Protein AF-A0A942MXT3-F1 (afdb_monomer_lite)

pLDDT: mean 77.0, std 22.83, range [25.7, 97.69]

Structure (mmCIF, N/CA/C/O backbone):
data_AF-A0A942MXT3-F1
#
_entry.id   AF-A0A942MXT3-F1
#
loop_
_atom_site.group_PDB
_atom_site.id
_atom_site.type_symbol
_atom_site.label_atom_id
_atom_site.label_alt_id
_atom_site.label_comp_id
_atom_site.label_asym_id
_atom_site.label_entity_id
_atom_site.label_seq_id
_atom_site.pdbx_PDB_ins_code
_atom_site.Cartn_x
_atom_site.Cartn_y
_atom_site.Cartn_z
_atom_site.occupancy
_atom_site.B_iso_or_equiv
_atom_site.auth_seq_id
_atom_site.auth_comp_id
_atom_site.auth_asym_id
_atom_site.auth_atom_id
_atom_site.pdbx_PDB_model_num
ATOM 1 N N . MET A 1 1 ? -36.354 -19.447 -2.947 1.00 64.94 1 MET A N 1
ATOM 2 C CA . MET A 1 1 ? -36.080 -19.980 -1.590 1.00 64.94 1 MET A CA 1
ATOM 3 C C . MET A 1 1 ? -35.541 -18.858 -0.716 1.00 64.94 1 MET A C 1
ATOM 5 O O . MET A 1 1 ? -34.962 -17.925 -1.261 1.00 64.94 1 MET A O 1
ATOM 9 N N . ALA A 1 2 ? -35.751 -18.910 0.602 1.00 72.00 2 ALA A N 1
ATOM 10 C CA . ALA A 1 2 ? -35.221 -17.895 1.512 1.00 72.00 2 ALA A CA 1
ATOM 11 C C . ALA A 1 2 ? -33.687 -17.980 1.580 1.00 72.00 2 ALA A C 1
ATOM 13 O O . ALA A 1 2 ? -33.123 -19.073 1.647 1.00 72.00 2 ALA A O 1
ATOM 14 N N . ARG A 1 3 ? -33.015 -16.827 1.560 1.00 77.88 3 ARG A N 1
ATOM 15 C CA . ARG A 1 3 ? -31.554 -16.725 1.670 1.00 77.88 3 ARG A CA 1
ATOM 16 C C . ARG A 1 3 ? -31.134 -17.065 3.100 1.00 77.88 3 ARG A C 1
ATOM 18 O O . ARG A 1 3 ? -31.589 -16.408 4.035 1.00 77.88 3 ARG A O 1
ATOM 25 N N . LYS A 1 4 ? -30.248 -18.047 3.280 1.00 83.56 4 LYS A N 1
ATOM 26 C CA . LYS A 1 4 ? -29.666 -18.384 4.584 1.00 83.56 4 LYS A CA 1
ATOM 27 C C . LYS A 1 4 ? -28.190 -17.988 4.615 1.00 83.56 4 LYS A C 1
ATOM 29 O O . LYS A 1 4 ? -27.419 -18.377 3.740 1.00 83.56 4 LYS A O 1
ATOM 34 N N . ARG A 1 5 ? -27.819 -17.207 5.631 1.00 86.94 5 ARG A N 1
ATOM 35 C CA . ARG A 1 5 ? -26.438 -16.830 5.954 1.00 86.94 5 ARG A CA 1
ATOM 36 C C . ARG A 1 5 ? -26.069 -17.491 7.276 1.00 86.94 5 ARG A C 1
ATOM 38 O O . ARG A 1 5 ? -26.844 -17.409 8.227 1.00 86.94 5 ARG A O 1
ATOM 45 N N . MET A 1 6 ? -24.927 -18.166 7.323 1.00 88.25 6 MET A N 1
ATOM 46 C CA . MET A 1 6 ? -24.398 -18.768 8.547 1.00 88.25 6 MET A CA 1
ATOM 47 C C . MET A 1 6 ? -22.964 -18.302 8.751 1.00 88.25 6 MET A C 1
ATOM 49 O O . MET A 1 6 ? -22.140 -18.476 7.856 1.00 88.25 6 MET A O 1
ATOM 53 N N . ILE A 1 7 ? -22.695 -17.706 9.911 1.00 89.31 7 ILE A N 1
ATOM 54 C CA . ILE A 1 7 ? -21.335 -17.381 10.348 1.00 89.31 7 ILE A CA 1
ATOM 55 C C . ILE A 1 7 ? -20.647 -18.688 10.744 1.00 89.31 7 ILE A C 1
ATOM 57 O O . ILE A 1 7 ? -21.302 -19.578 11.297 1.00 89.31 7 ILE A O 1
ATOM 61 N N . ASP A 1 8 ? -19.360 -18.815 10.432 1.00 85.88 8 ASP A N 1
ATOM 62 C CA . ASP A 1 8 ? -18.581 -19.982 10.838 1.00 85.88 8 ASP A CA 1
ATOM 63 C C . ASP A 1 8 ? -18.564 -20.113 12.380 1.00 85.88 8 ASP A C 1
ATOM 65 O O . ASP A 1 8 ? -18.189 -19.155 13.064 1.00 85.88 8 ASP A O 1
ATOM 69 N N . PRO A 1 9 ? -18.963 -21.267 12.955 1.00 84.94 9 PRO A N 1
ATOM 70 C CA . PRO A 1 9 ? -18.904 -21.497 14.399 1.00 84.94 9 PRO A CA 1
ATOM 71 C C . PRO A 1 9 ? -17.506 -21.297 15.002 1.00 84.94 9 PRO A C 1
ATOM 73 O O . PRO A 1 9 ? -17.396 -20.856 16.145 1.00 84.94 9 PRO A O 1
ATOM 76 N N . HIS A 1 10 ? -16.449 -21.565 14.232 1.00 86.25 10 HIS A N 1
ATOM 77 C CA . HIS A 1 10 ? -15.052 -21.448 14.659 1.00 86.25 10 HIS A CA 1
ATOM 78 C C . HIS A 1 10 ? -14.484 -20.036 14.489 1.00 86.25 10 HIS A C 1
ATOM 80 O O . HIS A 1 10 ? -13.310 -19.793 14.773 1.00 86.25 10 HIS A O 1
ATOM 86 N N . PHE A 1 11 ? -15.298 -19.070 14.050 1.00 85.69 11 PHE A N 1
ATOM 87 C CA . PHE A 1 11 ? -14.858 -17.690 13.868 1.00 85.69 11 PHE A CA 1
ATOM 88 C C . PHE A 1 11 ? -14.202 -17.124 15.138 1.00 85.69 11 PHE A C 1
ATOM 90 O O . PHE A 1 11 ? -13.118 -16.543 15.056 1.00 85.69 11 PHE A O 1
ATOM 97 N N . PHE A 1 12 ? -14.816 -17.344 16.306 1.00 81.62 12 PHE A N 1
ATOM 98 C CA . PHE A 1 12 ? -14.326 -16.827 17.589 1.00 81.62 12 PHE A CA 1
ATOM 99 C C . PHE A 1 12 ? -13.053 -17.524 18.081 1.00 81.62 12 PHE A C 1
ATOM 101 O O . PHE A 1 12 ? -12.174 -16.853 18.616 1.00 81.62 12 PHE A O 1
ATOM 108 N N . GLU A 1 13 ? -12.915 -18.829 17.844 1.00 84.44 13 GLU A N 1
ATOM 109 C CA . GLU A 1 13 ? -11.674 -19.566 18.124 1.00 84.44 13 GLU A CA 1
ATOM 110 C C . GLU A 1 13 ? -10.536 -18.999 17.265 1.00 84.44 13 GLU A C 1
ATOM 112 O O . GLU A 1 13 ? -9.491 -18.600 17.777 1.00 84.44 13 GLU A O 1
ATOM 117 N N . SER A 1 14 ? -10.802 -18.794 15.968 1.00 82.50 14 SER A N 1
ATOM 118 C CA . SER A 1 14 ? -9.833 -18.184 15.054 1.00 82.50 14 SER A CA 1
ATOM 119 C C . SER A 1 14 ? -9.469 -16.746 15.441 1.00 82.50 14 SER A C 1
ATOM 121 O O . SER A 1 14 ? -8.361 -16.291 15.161 1.00 82.50 14 SER A O 1
ATOM 123 N N . ALA A 1 15 ? -10.398 -16.002 16.048 1.00 84.38 15 ALA A N 1
ATOM 124 C CA . ALA A 1 15 ? -10.155 -14.642 16.514 1.00 84.38 15 ALA A CA 1
ATOM 125 C C . ALA A 1 15 ? -9.198 -14.640 17.713 1.00 84.38 15 ALA A C 1
ATOM 127 O O . ALA A 1 15 ? -8.277 -13.823 17.763 1.00 84.38 15 ALA A O 1
ATOM 128 N N . GLN A 1 16 ? -9.371 -15.589 18.637 1.00 82.94 16 GLN A N 1
ATOM 129 C CA . GLN A 1 16 ? -8.484 -15.764 19.782 1.00 82.94 16 GLN A CA 1
ATOM 130 C C . GLN A 1 16 ? -7.065 -16.141 19.339 1.00 82.94 16 GLN A C 1
ATOM 132 O O . GLN A 1 16 ? -6.107 -15.506 19.782 1.00 82.94 16 GLN A O 1
ATOM 137 N N . ASP A 1 17 ? -6.930 -17.079 18.399 1.00 86.44 17 ASP A N 1
ATOM 138 C CA . ASP A 1 17 ? -5.631 -17.489 17.842 1.00 86.44 17 ASP A CA 1
ATOM 139 C C . ASP A 1 17 ? -4.899 -16.336 17.139 1.00 86.44 17 ASP A C 1
ATOM 141 O O . ASP A 1 17 ? -3.672 -16.240 17.169 1.00 86.44 17 ASP A O 1
ATOM 145 N N . LYS A 1 18 ? -5.654 -15.418 16.524 1.00 84.25 18 LYS A N 1
ATOM 146 C CA . LYS A 1 18 ? -5.120 -14.210 15.875 1.00 84.25 18 LYS A CA 1
ATOM 147 C C . LYS A 1 18 ? -4.818 -13.074 16.861 1.00 84.25 18 LYS A C 1
ATOM 149 O O . LYS A 1 18 ? -4.367 -12.012 16.429 1.00 84.25 18 LYS A O 1
ATOM 154 N N . GLY A 1 19 ? -5.078 -13.259 18.157 1.00 87.00 19 GLY A N 1
ATOM 155 C CA . GLY A 1 19 ? -4.884 -12.233 19.182 1.00 87.00 19 GLY A CA 1
ATOM 156 C C . GLY A 1 19 ? -5.835 -11.041 19.040 1.00 87.00 19 GLY A C 1
ATOM 157 O O . GLY A 1 19 ? -5.469 -9.911 19.376 1.00 87.00 19 GLY A O 1
ATOM 158 N N . TRP A 1 20 ? -7.036 -11.260 18.496 1.00 92.19 20 TRP A N 1
ATOM 159 C CA . TRP A 1 20 ? -8.043 -10.211 18.347 1.00 92.19 20 TRP A CA 1
ATOM 160 C C . TRP A 1 20 ? -8.650 -9.838 19.697 1.00 92.19 20 TRP A C 1
ATOM 162 O O . TRP A 1 20 ? -9.001 -10.681 20.519 1.00 92.19 20 TRP A O 1
ATOM 172 N N . THR A 1 21 ? -8.791 -8.537 19.919 1.00 93.62 21 THR A N 1
ATOM 173 C CA . THR A 1 21 ? -9.488 -7.985 21.085 1.00 93.62 21 THR A CA 1
ATOM 174 C C . THR A 1 21 ? -10.998 -7.958 20.869 1.00 93.62 21 THR A C 1
ATOM 176 O O . THR A 1 21 ? -11.476 -8.064 19.742 1.00 93.62 21 THR A O 1
ATOM 179 N N . SER A 1 22 ? -11.762 -7.737 21.943 1.00 93.12 22 SER A N 1
ATOM 180 C CA . SER A 1 22 ? -13.224 -7.583 21.862 1.00 93.12 22 SER A CA 1
ATOM 181 C C . SER A 1 22 ? -13.654 -6.490 20.867 1.00 93.12 22 SER A C 1
ATOM 183 O O . SER A 1 22 ? -14.587 -6.687 20.085 1.00 93.12 22 SER A O 1
ATOM 185 N N . ASP A 1 23 ? -12.918 -5.372 20.822 1.00 94.75 23 ASP A N 1
ATOM 186 C CA . ASP A 1 23 ? -13.171 -4.291 19.863 1.00 94.75 23 ASP A CA 1
ATOM 187 C C . ASP A 1 23 ? -12.928 -4.763 18.409 1.00 94.75 23 ASP A C 1
ATOM 189 O O . ASP A 1 23 ? -13.727 -4.454 17.526 1.00 94.75 23 ASP A O 1
ATOM 193 N N . ASP A 1 24 ? -11.892 -5.577 18.150 1.00 94.62 24 ASP A N 1
ATOM 194 C CA . ASP A 1 24 ? -11.627 -6.132 16.809 1.00 94.62 24 ASP A CA 1
ATOM 195 C C . ASP A 1 24 ? -12.739 -7.091 16.377 1.00 94.62 24 ASP A C 1
ATOM 197 O O . ASP A 1 24 ? -13.240 -7.000 15.257 1.00 94.62 24 ASP A O 1
ATOM 201 N N . CYS A 1 25 ? -13.163 -7.979 17.280 1.00 94.06 25 CYS A N 1
ATOM 202 C CA . CYS A 1 25 ? -14.275 -8.893 17.041 1.00 94.06 25 CYS A CA 1
ATOM 203 C C . CYS A 1 25 ? -15.563 -8.121 16.737 1.00 94.06 25 CYS A C 1
ATOM 205 O O . CYS A 1 25 ? -16.289 -8.477 15.811 1.00 94.06 25 CYS A O 1
ATOM 207 N N . THR A 1 26 ? -15.819 -7.031 17.462 1.00 94.94 26 THR A N 1
ATOM 208 C CA . THR A 1 26 ? -16.977 -6.156 17.234 1.00 94.94 26 THR A CA 1
ATOM 209 C C . THR A 1 26 ? -16.934 -5.527 15.842 1.00 94.94 26 THR A C 1
ATOM 211 O O . THR A 1 26 ? -17.915 -5.605 15.100 1.00 94.94 26 THR A O 1
ATOM 214 N N . VAL A 1 27 ? -15.791 -4.954 15.450 1.00 95.38 27 VAL A N 1
ATOM 215 C CA . VAL A 1 27 ? -15.603 -4.357 14.117 1.00 95.38 27 VAL A CA 1
ATOM 216 C C . VAL A 1 27 ? -15.756 -5.407 13.017 1.00 95.38 27 VAL A C 1
ATOM 218 O O . VAL A 1 27 ? -16.454 -5.167 12.031 1.00 95.38 27 VAL A O 1
ATOM 221 N N . MET A 1 28 ? -15.165 -6.588 13.191 1.00 95.38 28 MET A N 1
ATOM 222 C CA . MET A 1 28 ? -15.243 -7.669 12.212 1.00 95.38 28 MET A CA 1
ATOM 223 C C . MET A 1 28 ? -16.670 -8.208 12.056 1.00 95.38 28 MET A C 1
ATOM 225 O O . MET A 1 28 ? -17.145 -8.384 10.936 1.00 95.38 28 MET A O 1
ATOM 229 N N . MET A 1 29 ? -17.397 -8.404 13.157 1.00 94.50 29 MET A N 1
ATOM 230 C CA . MET A 1 29 ? -18.798 -8.839 13.125 1.00 94.50 29 MET A CA 1
ATOM 231 C C . MET A 1 29 ? -19.706 -7.794 12.479 1.00 94.50 29 MET A C 1
ATOM 233 O O . MET A 1 29 ? -20.597 -8.138 11.698 1.00 94.50 29 MET A O 1
ATOM 237 N N . ALA A 1 30 ? -19.467 -6.511 12.751 1.00 95.44 30 ALA A N 1
ATOM 238 C CA . ALA A 1 30 ? -20.183 -5.435 12.084 1.00 95.44 30 ALA A CA 1
ATOM 239 C C . ALA A 1 30 ? -19.901 -5.414 10.573 1.00 95.44 30 ALA A C 1
ATOM 241 O O . ALA A 1 30 ? -20.832 -5.204 9.792 1.00 95.44 30 ALA A O 1
ATOM 242 N N . ALA A 1 31 ? -18.661 -5.699 10.157 1.00 95.31 31 ALA A N 1
ATOM 243 C CA . ALA A 1 31 ? -18.284 -5.796 8.748 1.00 95.31 31 ALA A CA 1
ATOM 244 C C . ALA A 1 31 ? -18.951 -7.000 8.070 1.00 95.31 31 ALA A C 1
ATOM 246 O O . ALA A 1 31 ? -19.605 -6.844 7.046 1.00 95.31 31 ALA A O 1
ATOM 247 N N . ILE A 1 32 ? -18.906 -8.187 8.679 1.00 94.88 32 ILE A N 1
ATOM 248 C CA . ILE A 1 32 ? -19.603 -9.374 8.156 1.00 94.88 32 ILE A CA 1
ATOM 249 C C . ILE A 1 32 ? -21.112 -9.108 8.033 1.00 94.88 32 ILE A C 1
ATOM 251 O O . ILE A 1 32 ? -21.730 -9.403 7.012 1.00 94.88 32 ILE A O 1
ATOM 255 N N . SER A 1 33 ? -21.706 -8.474 9.047 1.00 93.56 33 SER A N 1
ATOM 256 C CA . SER A 1 33 ? -23.133 -8.140 9.069 1.00 93.56 33 SER A CA 1
ATOM 257 C C . SER A 1 33 ? -23.539 -7.113 8.005 1.00 93.56 33 SER A C 1
ATOM 259 O O . SER A 1 33 ? -24.665 -7.164 7.506 1.00 93.56 33 SER A O 1
ATOM 261 N N . ALA A 1 34 ? -22.667 -6.155 7.678 1.00 94.19 34 ALA A N 1
ATOM 262 C CA . ALA A 1 34 ? -22.928 -5.124 6.670 1.00 94.19 34 ALA A CA 1
ATOM 263 C C . ALA A 1 34 ? -22.545 -5.543 5.240 1.00 94.19 34 ALA A C 1
ATOM 265 O O . ALA A 1 34 ? -22.896 -4.826 4.299 1.00 94.19 34 ALA A O 1
ATOM 266 N N . ALA A 1 35 ? -21.848 -6.666 5.067 1.00 94.62 35 ALA A N 1
ATOM 267 C CA . ALA A 1 35 ? -21.430 -7.150 3.764 1.00 94.62 35 ALA A CA 1
ATOM 268 C C . ALA A 1 35 ? -22.582 -7.796 2.963 1.00 94.62 35 ALA A C 1
ATOM 270 O O . ALA A 1 35 ? -23.563 -8.343 3.494 1.00 94.62 35 ALA A O 1
ATOM 271 N N . ASP A 1 36 ? -22.459 -7.737 1.640 1.00 94.06 36 ASP A N 1
ATOM 272 C CA . ASP A 1 36 ? -23.258 -8.511 0.698 1.00 94.06 36 ASP A CA 1
ATOM 273 C C . ASP A 1 36 ? -22.837 -9.994 0.686 1.00 94.06 36 ASP A C 1
ATOM 275 O O . ASP A 1 36 ? -22.266 -10.488 1.654 1.00 94.06 36 ASP A O 1
ATOM 279 N N . ASP A 1 37 ? -23.235 -10.760 -0.330 1.00 93.25 37 ASP A N 1
ATOM 280 C CA . ASP A 1 37 ? -22.931 -12.198 -0.377 1.00 93.25 37 ASP A CA 1
ATOM 281 C C . ASP A 1 37 ? -21.529 -12.531 -0.867 1.00 93.25 37 ASP A C 1
ATOM 283 O O . ASP A 1 37 ? -21.147 -13.697 -0.807 1.00 93.25 37 ASP A O 1
ATOM 287 N N . GLU A 1 38 ? -20.766 -11.534 -1.302 1.00 92.81 38 GLU A N 1
ATOM 288 C CA . GLU A 1 38 ? -19.393 -11.685 -1.782 1.00 92.81 38 GLU A CA 1
ATOM 289 C C . GLU A 1 38 ? -18.398 -10.979 -0.850 1.00 92.81 38 GLU A C 1
ATOM 291 O O . GLU A 1 38 ? -17.261 -10.697 -1.227 1.00 92.81 38 GLU A O 1
ATOM 296 N N . GLY A 1 39 ? -18.827 -10.660 0.375 1.00 93.06 39 GLY A N 1
ATOM 297 C CA . GLY A 1 39 ? -17.973 -10.056 1.388 1.00 93.06 39 GLY A CA 1
ATOM 298 C C . GLY A 1 39 ? -17.658 -8.585 1.133 1.00 93.06 39 GLY A C 1
ATOM 299 O O . GLY A 1 39 ? -16.636 -8.101 1.617 1.00 93.06 39 GLY A O 1
ATOM 300 N N . ARG A 1 40 ? -18.500 -7.863 0.380 1.00 93.62 40 ARG A N 1
ATOM 301 C CA . ARG A 1 40 ? -18.312 -6.434 0.085 1.00 93.62 40 ARG A CA 1
ATOM 302 C C . ARG A 1 40 ? -19.377 -5.588 0.763 1.00 93.62 40 ARG A C 1
ATOM 304 O O . ARG A 1 40 ? -20.556 -5.928 0.756 1.00 93.62 40 ARG A O 1
ATOM 311 N N . GLY A 1 41 ? -18.990 -4.459 1.343 1.00 93.00 41 GLY A N 1
ATOM 312 C CA . GLY A 1 41 ? -19.931 -3.594 2.054 1.00 93.00 41 GLY A CA 1
ATOM 313 C C . GLY A 1 41 ? -19.534 -2.129 2.032 1.00 93.00 41 GLY A C 1
ATOM 314 O O . GLY A 1 41 ? -18.388 -1.781 1.779 1.00 93.00 41 GLY A O 1
ATOM 315 N N . ARG A 1 42 ? -20.486 -1.234 2.303 1.00 92.75 42 ARG A N 1
ATOM 316 C CA . ARG A 1 42 ? -20.217 0.209 2.365 1.00 92.75 42 ARG A CA 1
ATOM 317 C C . ARG A 1 42 ? -19.553 0.565 3.693 1.00 92.75 42 ARG A C 1
ATOM 319 O O . ARG A 1 42 ? -20.057 0.167 4.742 1.00 92.75 42 ARG A O 1
ATOM 326 N N . ILE A 1 43 ? -18.496 1.381 3.668 1.00 89.62 43 ILE A N 1
ATOM 327 C CA . ILE A 1 43 ? -17.787 1.811 4.892 1.00 89.62 43 ILE A CA 1
ATOM 328 C C . ILE A 1 43 ? -18.752 2.496 5.856 1.00 89.62 43 ILE A C 1
ATOM 330 O O . ILE A 1 43 ? -18.777 2.157 7.032 1.00 89.62 43 ILE A O 1
ATOM 334 N N . LYS A 1 44 ? -19.617 3.373 5.335 1.00 89.38 44 LYS A N 1
ATOM 335 C CA . LYS A 1 44 ? -20.646 4.046 6.135 1.00 89.38 44 LYS A CA 1
ATOM 336 C C . LYS A 1 44 ? -21.534 3.056 6.905 1.00 89.38 44 LYS A C 1
ATOM 338 O O . LYS A 1 44 ? -21.797 3.242 8.080 1.00 89.38 44 LYS A O 1
ATOM 343 N N . SER A 1 45 ? -21.947 1.958 6.273 1.00 91.81 45 SER A N 1
ATOM 344 C CA . SER A 1 45 ? -22.787 0.948 6.930 1.00 91.81 45 SER A CA 1
ATOM 345 C C . SER A 1 45 ? -22.051 0.189 8.036 1.00 91.81 45 SER A C 1
ATOM 347 O O . SER A 1 45 ? -22.679 -0.220 9.009 1.00 91.81 45 SER A O 1
ATOM 349 N N . LEU A 1 46 ? -20.736 0.001 7.897 1.00 92.81 46 LEU A N 1
ATOM 350 C CA . LEU A 1 46 ? -19.894 -0.534 8.964 1.00 92.81 46 LEU A CA 1
ATOM 351 C C . LEU A 1 46 ? -19.793 0.467 10.120 1.00 92.81 46 LEU A C 1
ATOM 353 O O . LEU A 1 46 ? -20.066 0.096 11.257 1.00 92.81 46 LEU A O 1
ATOM 357 N N . THR A 1 47 ? -19.440 1.723 9.831 1.00 89.69 47 THR A N 1
ATOM 358 C CA . THR A 1 47 ? -19.255 2.763 10.854 1.00 89.69 47 THR A CA 1
ATOM 359 C C . THR A 1 47 ? -20.542 3.040 11.618 1.00 89.69 47 THR A C 1
ATOM 361 O O . THR A 1 47 ? -20.507 3.136 12.838 1.00 89.69 47 THR A O 1
ATOM 364 N N . ASP A 1 48 ? -21.687 3.072 10.933 1.00 90.69 48 ASP A N 1
ATOM 365 C CA . ASP A 1 48 ? -22.993 3.283 11.559 1.00 90.69 48 ASP A CA 1
ATOM 366 C C . ASP A 1 48 ? -23.315 2.152 12.558 1.00 90.69 48 ASP A C 1
ATOM 368 O O . ASP A 1 48 ? -23.793 2.419 13.658 1.00 90.69 48 ASP A O 1
ATOM 372 N N . LYS A 1 49 ? -22.988 0.890 12.230 1.00 92.62 49 LYS A N 1
ATOM 373 C CA . LYS A 1 49 ? -23.234 -0.274 13.108 1.00 92.62 49 LYS A CA 1
ATOM 374 C C . LYS A 1 49 ? -22.385 -0.295 14.376 1.00 92.62 49 LYS A C 1
ATOM 376 O O . LYS A 1 49 ? -22.811 -0.875 15.368 1.00 92.62 49 LYS A O 1
ATOM 381 N N . ILE A 1 50 ? -21.180 0.264 14.324 1.00 93.31 50 ILE A N 1
ATOM 382 C CA . ILE A 1 50 ? -20.261 0.302 15.473 1.00 93.31 50 ILE A CA 1
ATOM 383 C C . ILE A 1 50 ? -20.284 1.645 16.198 1.00 93.31 50 ILE A C 1
ATOM 385 O O . ILE A 1 50 ? -19.659 1.772 17.253 1.00 93.31 50 ILE A O 1
ATOM 389 N N . SER A 1 51 ? -20.992 2.634 15.645 1.00 89.81 51 SER A N 1
ATOM 390 C CA . SER A 1 51 ? -21.156 3.940 16.267 1.00 89.81 51 SER A CA 1
ATOM 391 C C . SER A 1 51 ? -21.779 3.772 17.656 1.00 89.81 51 SER A C 1
ATOM 393 O O . SER A 1 51 ? -22.758 3.053 17.842 1.00 89.81 51 SER A O 1
ATOM 395 N N . GLY A 1 52 ? -21.138 4.359 18.667 1.00 88.12 52 GLY A N 1
ATOM 396 C CA . GLY A 1 52 ? -21.529 4.213 20.073 1.00 88.12 52 GLY A CA 1
ATOM 397 C C . GLY A 1 52 ? -20.986 2.970 20.791 1.00 88.12 52 GLY A C 1
ATOM 398 O O . GLY A 1 52 ? -20.993 2.953 22.017 1.00 88.12 52 GLY A O 1
ATOM 399 N N . ILE A 1 53 ? -20.460 1.969 20.074 1.00 93.25 53 ILE A N 1
ATOM 400 C CA . ILE A 1 53 ? -19.812 0.790 20.682 1.00 93.25 53 ILE A CA 1
ATOM 401 C C . ILE A 1 53 ? -18.292 0.962 20.681 1.00 93.25 53 ILE A C 1
ATOM 403 O O . ILE A 1 53 ? -17.622 0.768 21.695 1.00 93.25 53 ILE A O 1
ATOM 407 N N . VAL A 1 54 ? -17.739 1.354 19.532 1.00 91.56 54 VAL A N 1
ATOM 408 C CA . VAL A 1 54 ? -16.299 1.513 19.328 1.00 91.56 54 VAL A CA 1
ATOM 409 C C . VAL A 1 54 ? -16.013 2.975 19.010 1.00 91.56 54 VAL A C 1
ATOM 411 O O . VAL A 1 54 ? -16.563 3.531 18.065 1.00 91.56 54 VAL A O 1
ATOM 414 N N . THR A 1 55 ? -15.139 3.607 19.796 1.00 90.56 55 THR A N 1
ATOM 415 C CA . THR A 1 55 ? -14.710 4.988 19.532 1.00 90.56 55 THR A CA 1
ATOM 416 C C . THR A 1 55 ? -13.819 5.059 18.295 1.00 90.56 55 THR A C 1
ATOM 418 O O . THR A 1 55 ? -13.088 4.115 17.997 1.00 90.56 55 THR A O 1
ATOM 421 N N . ASP A 1 56 ? -13.781 6.204 17.619 1.00 82.31 56 ASP A N 1
ATOM 422 C CA . ASP A 1 56 ? -12.992 6.389 16.389 1.00 82.31 56 ASP A CA 1
ATOM 423 C C . ASP A 1 56 ? -11.506 6.047 16.573 1.00 82.31 56 ASP A C 1
ATOM 425 O O . ASP A 1 56 ? -10.877 5.394 15.735 1.00 82.31 56 ASP A O 1
ATOM 429 N N . ARG A 1 57 ? -10.940 6.418 17.729 1.00 82.88 57 ARG A N 1
ATOM 430 C CA . ARG A 1 57 ? -9.553 6.091 18.088 1.00 82.88 57 ARG A CA 1
ATOM 431 C C . ARG A 1 57 ? -9.330 4.581 18.184 1.00 82.88 57 ARG A C 1
ATOM 433 O O . ARG A 1 57 ? -8.276 4.092 17.774 1.00 82.88 57 ARG A O 1
ATOM 440 N N . LYS A 1 58 ? -10.292 3.844 18.746 1.00 90.00 58 LYS A N 1
ATOM 441 C CA . LYS A 1 58 ? -10.244 2.380 18.832 1.00 90.00 58 LYS A CA 1
ATOM 442 C C . LYS A 1 58 ? -10.456 1.751 17.463 1.00 90.00 58 LYS A C 1
ATOM 444 O O . LYS A 1 58 ? -9.699 0.854 17.107 1.00 90.00 58 LYS A O 1
ATOM 449 N N . LEU A 1 59 ? -11.393 2.266 16.669 1.00 88.06 59 LEU A N 1
ATOM 450 C CA . LEU A 1 59 ? -11.649 1.803 15.309 1.00 88.06 59 LEU A CA 1
ATOM 451 C C . LEU A 1 59 ? -10.387 1.879 14.445 1.00 88.06 59 LEU A C 1
ATOM 453 O O . LEU A 1 59 ? -10.037 0.895 13.800 1.00 88.06 59 LEU A O 1
ATOM 457 N N . LYS A 1 60 ? -9.648 2.996 14.495 1.00 85.50 60 LYS A N 1
ATOM 458 C CA . LYS A 1 60 ? -8.380 3.144 13.760 1.00 85.50 60 LYS A CA 1
ATOM 459 C C . LYS A 1 60 ? -7.370 2.049 14.130 1.00 85.50 60 LYS A C 1
ATOM 461 O O . LYS A 1 60 ? -6.773 1.444 13.243 1.00 85.50 60 LYS A O 1
ATOM 466 N N . LYS A 1 61 ? -7.226 1.738 15.424 1.00 87.50 61 LYS A N 1
ATOM 467 C CA . LYS A 1 61 ? -6.367 0.635 15.898 1.00 87.50 61 LYS A CA 1
ATOM 468 C C . LYS A 1 61 ? -6.881 -0.739 15.463 1.00 87.50 61 LYS A C 1
ATOM 470 O O . LYS A 1 61 ? -6.083 -1.604 15.110 1.00 87.50 61 LYS A O 1
ATOM 475 N N . CYS A 1 62 ? -8.198 -0.942 15.483 1.00 91.12 62 CYS A N 1
ATOM 476 C CA . CYS A 1 62 ? -8.807 -2.199 15.059 1.00 91.12 62 CYS A CA 1
ATOM 477 C C . CYS A 1 62 ? -8.565 -2.446 13.575 1.00 91.12 62 CYS A C 1
ATOM 479 O O . CYS A 1 62 ? -8.088 -3.510 13.205 1.00 91.12 62 CYS A O 1
ATOM 481 N N . VAL A 1 63 ? -8.787 -1.440 12.727 1.00 87.25 63 VAL A N 1
ATOM 482 C CA . VAL A 1 63 ? -8.535 -1.566 11.288 1.00 87.25 63 VAL A CA 1
ATOM 483 C C . VAL A 1 63 ? -7.069 -1.876 10.995 1.00 87.25 63 VAL A C 1
ATOM 485 O O . VAL A 1 63 ? -6.797 -2.745 10.174 1.00 87.25 63 VAL A O 1
ATOM 488 N N . GLN A 1 64 ? -6.124 -1.238 11.690 1.00 82.31 64 GLN A N 1
ATOM 489 C CA . GLN A 1 64 ? -4.699 -1.547 11.521 1.00 82.31 64 GLN A CA 1
ATOM 490 C C . GLN A 1 64 ? -4.381 -3.020 11.824 1.00 82.31 64 GLN A C 1
ATOM 492 O O . GLN A 1 64 ? -3.614 -3.649 11.099 1.00 82.31 64 GLN A O 1
ATOM 497 N N . ARG A 1 65 ? -4.994 -3.603 12.862 1.00 84.94 65 ARG A N 1
ATOM 498 C CA . ARG A 1 65 ? -4.825 -5.032 13.186 1.00 84.94 65 ARG A CA 1
ATOM 499 C C . ARG A 1 65 ? -5.569 -5.949 12.216 1.00 84.94 65 ARG A C 1
ATOM 501 O O . ARG A 1 65 ? -5.071 -7.018 11.874 1.00 84.94 65 ARG A O 1
ATOM 508 N N . LEU A 1 66 ? -6.736 -5.517 11.748 1.00 89.38 66 LEU A N 1
ATOM 509 C CA . LEU A 1 66 ? -7.616 -6.259 10.846 1.00 89.38 66 LEU A CA 1
ATOM 510 C C . LEU A 1 66 ? -7.292 -6.055 9.360 1.00 89.38 66 LEU A C 1
ATOM 512 O O . LEU A 1 66 ? -8.047 -6.540 8.525 1.00 89.38 66 LEU A O 1
ATOM 516 N N . GLN A 1 67 ? -6.182 -5.406 9.002 1.00 82.88 67 GLN A N 1
ATOM 517 C CA . GLN A 1 67 ? -5.846 -5.041 7.615 1.00 82.88 67 GLN A CA 1
ATOM 518 C C . GLN A 1 67 ? -5.829 -6.218 6.615 1.00 82.88 67 GLN A C 1
ATOM 520 O O . GLN A 1 67 ? -6.010 -6.021 5.419 1.00 82.88 67 GLN A O 1
ATOM 525 N N . TYR A 1 68 ? -5.632 -7.455 7.090 1.00 82.25 68 TYR A N 1
ATOM 526 C CA . TYR A 1 68 ? -5.676 -8.673 6.263 1.00 82.25 68 TYR A CA 1
ATOM 527 C C . TYR A 1 68 ? -7.054 -9.352 6.225 1.00 82.25 68 TYR A C 1
ATOM 529 O O . TYR A 1 68 ? -7.265 -10.292 5.463 1.00 82.25 68 TYR A O 1
ATOM 537 N N . SER A 1 69 ? -7.974 -8.922 7.088 1.00 88.94 69 SER A N 1
ATOM 538 C CA . SER A 1 69 ? -9.342 -9.447 7.201 1.00 88.94 69 SER A CA 1
ATOM 539 C C . SER A 1 69 ? -10.376 -8.487 6.621 1.00 88.94 69 SER A C 1
ATOM 541 O O . SER A 1 69 ? -11.386 -8.942 6.094 1.00 88.94 69 SER A O 1
ATOM 543 N N . ILE A 1 70 ? -10.105 -7.179 6.669 1.00 91.12 70 ILE A N 1
ATOM 544 C CA . ILE A 1 70 ? -10.932 -6.120 6.094 1.00 91.12 70 ILE A CA 1
ATOM 545 C C . ILE A 1 70 ? -10.034 -5.191 5.284 1.00 91.12 70 ILE A C 1
ATOM 547 O O . ILE A 1 70 ? -9.097 -4.596 5.815 1.00 91.12 70 ILE A O 1
ATOM 551 N N . VAL A 1 71 ? -10.353 -5.041 4.004 1.00 86.94 71 VAL A N 1
ATOM 552 C CA . VAL A 1 71 ? -9.624 -4.187 3.069 1.00 86.94 71 VAL A CA 1
ATOM 553 C C . VAL A 1 71 ? -10.533 -3.049 2.632 1.00 86.94 71 VAL A C 1
ATOM 555 O O . VAL A 1 71 ? -11.619 -3.289 2.114 1.00 86.94 71 VAL A O 1
ATOM 558 N N . PHE A 1 72 ? -10.101 -1.807 2.832 1.00 85.81 72 PHE A N 1
ATOM 559 C CA . PHE A 1 72 ? -10.889 -0.614 2.527 1.00 85.81 72 PHE A CA 1
ATOM 560 C C . PHE A 1 72 ? -10.516 -0.031 1.153 1.00 85.81 72 PHE A C 1
ATOM 562 O O . PHE A 1 72 ? -9.340 0.205 0.874 1.00 85.81 72 PHE A O 1
ATOM 569 N N . TYR A 1 73 ? -11.523 0.240 0.316 1.00 78.69 73 TYR A N 1
ATOM 570 C CA . TYR A 1 73 ? -11.387 0.760 -1.048 1.00 78.69 73 TYR A CA 1
ATOM 571 C C . TYR A 1 73 ? -12.071 2.124 -1.217 1.00 78.69 73 TYR A C 1
ATOM 573 O O . TYR A 1 73 ? -13.235 2.325 -0.847 1.00 78.69 73 TYR A O 1
ATOM 581 N N . SER A 1 74 ? -11.339 3.062 -1.828 1.00 63.97 74 SER A N 1
ATOM 582 C CA . SER A 1 74 ? -11.827 4.357 -2.338 1.00 63.97 74 SER A CA 1
ATOM 583 C C . SER A 1 74 ? -12.694 5.178 -1.365 1.00 63.97 74 SER A C 1
ATOM 585 O O . SER A 1 74 ? -13.566 5.916 -1.807 1.00 63.97 74 SER A O 1
ATOM 587 N N . LYS A 1 75 ? -12.508 5.035 -0.041 1.00 69.31 75 LYS A N 1
ATOM 588 C CA . LYS A 1 75 ? -13.313 5.669 1.030 1.00 69.31 75 LYS A CA 1
ATOM 589 C C . LYS A 1 75 ? -14.819 5.342 0.963 1.00 69.31 75 LYS A C 1
ATOM 591 O O . LYS A 1 75 ? -15.605 5.922 1.708 1.00 69.31 75 LYS A O 1
ATOM 596 N N . ILE A 1 76 ? -15.243 4.402 0.113 1.00 79.31 76 ILE A N 1
ATOM 597 C CA . ILE A 1 76 ? -16.663 4.134 -0.162 1.00 79.31 76 ILE A CA 1
ATOM 598 C C . ILE A 1 76 ? -17.063 2.737 0.306 1.00 79.31 76 ILE A C 1
ATOM 600 O O . ILE A 1 76 ? -18.105 2.587 0.952 1.00 79.31 76 ILE A O 1
ATOM 604 N N . TYR A 1 77 ? -16.250 1.719 0.025 1.00 89.44 77 TYR A N 1
ATOM 605 C CA . TYR A 1 77 ? -16.578 0.329 0.340 1.00 89.44 77 TYR A CA 1
ATOM 606 C C . TYR A 1 77 ? -15.382 -0.423 0.930 1.00 89.44 77 TYR A C 1
ATOM 608 O O . TYR A 1 77 ? -14.250 0.051 0.907 1.00 89.44 77 TYR A O 1
ATOM 616 N N . TYR A 1 78 ? -15.644 -1.580 1.518 1.00 92.12 78 TYR A N 1
ATOM 617 C CA . TYR A 1 78 ? -14.644 -2.516 2.002 1.00 92.12 78 TYR A CA 1
ATOM 618 C C . TYR A 1 78 ? -14.921 -3.907 1.438 1.00 92.12 78 TYR A C 1
ATOM 620 O O . TYR A 1 78 ? -16.020 -4.194 0.958 1.00 92.12 78 TYR A O 1
ATOM 628 N N . PHE A 1 79 ? -13.912 -4.760 1.519 1.00 92.12 79 PHE A N 1
ATOM 629 C CA . PHE A 1 79 ? -13.926 -6.145 1.083 1.00 92.12 79 PHE A CA 1
ATOM 630 C C . PHE A 1 79 ? -13.332 -7.040 2.170 1.00 92.12 79 PHE A C 1
ATOM 632 O O . PHE A 1 79 ? -12.395 -6.642 2.863 1.00 92.12 79 PHE A O 1
ATOM 639 N N . LEU A 1 80 ? -13.868 -8.249 2.297 1.00 92.69 80 LEU A N 1
ATOM 640 C CA . LEU A 1 80 ? -13.418 -9.289 3.212 1.00 92.69 80 LEU A CA 1
ATOM 641 C C . LEU A 1 80 ? -12.712 -10.387 2.393 1.00 92.69 80 LEU A C 1
ATOM 643 O O . LEU A 1 80 ? -13.393 -11.256 1.851 1.00 92.69 80 LEU A O 1
ATOM 647 N N . PRO A 1 81 ? -11.366 -10.394 2.286 1.00 88.62 81 PRO A N 1
ATOM 648 C CA . PRO A 1 81 ? -10.644 -11.302 1.380 1.00 88.62 81 PRO A CA 1
ATOM 649 C C . PRO A 1 81 ? -10.883 -12.786 1.644 1.00 88.62 81 PRO A C 1
ATOM 651 O O . PRO A 1 81 ? -10.803 -13.608 0.740 1.00 88.62 81 PRO A O 1
ATOM 654 N N . LYS A 1 82 ? -11.180 -13.115 2.899 1.00 89.44 82 LYS A N 1
ATOM 655 C CA . LYS A 1 82 ? -11.429 -14.466 3.399 1.00 89.44 82 LYS A CA 1
ATOM 656 C C . LYS A 1 82 ? -12.917 -14.691 3.669 1.00 89.44 82 LYS A C 1
ATOM 658 O O . LYS A 1 82 ? -13.277 -15.360 4.628 1.00 89.44 82 LYS A O 1
ATOM 663 N N . TRP A 1 83 ? -13.791 -14.099 2.854 1.00 91.62 83 TRP A N 1
ATOM 664 C CA . TRP A 1 83 ? -15.241 -14.148 3.057 1.00 91.62 83 TRP A CA 1
ATOM 665 C C . TRP A 1 83 ? -15.786 -15.565 3.270 1.00 91.62 83 TRP A C 1
ATOM 667 O O . TRP A 1 83 ? -16.598 -15.783 4.167 1.00 91.62 83 TRP A O 1
ATOM 677 N N . GLU A 1 84 ? -15.272 -16.533 2.513 1.00 89.38 84 GLU A N 1
ATOM 678 C CA . GLU A 1 84 ? -15.654 -17.945 2.611 1.00 89.38 84 GLU A CA 1
ATOM 679 C C . GLU A 1 84 ? -15.280 -18.590 3.959 1.00 89.38 84 GLU A C 1
ATOM 681 O O . GLU A 1 84 ? -15.954 -19.524 4.388 1.00 89.38 84 GLU A O 1
ATOM 686 N N . GLU A 1 85 ? -14.252 -18.076 4.651 1.00 88.81 85 GLU A N 1
ATOM 687 C CA . GLU A 1 85 ? -13.883 -18.494 6.016 1.00 88.81 85 GLU A CA 1
ATOM 688 C C . GLU A 1 85 ? -14.843 -17.915 7.065 1.00 88.81 85 GLU A C 1
ATOM 690 O O . GLU A 1 85 ? -14.936 -18.425 8.177 1.00 88.81 85 GLU A O 1
ATOM 695 N N . TYR A 1 86 ? -15.528 -16.815 6.749 1.00 89.12 86 TYR A N 1
ATOM 696 C CA . TYR A 1 86 ? -16.362 -16.093 7.709 1.00 89.12 86 TYR A CA 1
ATOM 697 C C . TYR A 1 86 ? -17.831 -16.471 7.599 1.00 89.12 86 TYR A C 1
ATOM 699 O O . TYR A 1 86 ? -18.531 -16.522 8.614 1.00 89.12 86 TYR A O 1
ATOM 707 N N . GLN A 1 87 ? -18.319 -16.703 6.378 1.00 89.12 87 GLN A N 1
ATOM 708 C CA . GLN A 1 87 ? -19.737 -16.896 6.138 1.00 89.12 87 GLN A CA 1
ATOM 709 C C . GLN A 1 87 ? -20.015 -17.885 5.005 1.00 89.12 87 GLN A C 1
ATOM 711 O O . GLN A 1 87 ? -19.535 -17.741 3.885 1.00 89.12 87 GLN A O 1
ATOM 716 N N . LYS A 1 88 ? -20.911 -18.840 5.271 1.00 89.94 88 LYS A N 1
ATOM 717 C CA . LYS A 1 88 ? -21.513 -19.694 4.242 1.00 89.94 88 LYS A CA 1
ATOM 718 C C . LYS A 1 88 ? -22.844 -19.099 3.802 1.00 89.94 88 LYS A C 1
ATOM 720 O O . LYS A 1 88 ? -23.717 -18.812 4.630 1.00 89.94 88 LYS A O 1
ATOM 725 N N . VAL A 1 89 ? -23.004 -18.925 2.493 1.00 88.56 89 VAL A N 1
ATOM 726 C CA . VAL A 1 89 ? -24.201 -18.340 1.884 1.00 88.56 89 VAL A CA 1
ATOM 727 C C . VAL A 1 89 ? -24.844 -19.340 0.937 1.00 88.56 89 VAL A C 1
ATOM 729 O O . VAL A 1 89 ? -24.219 -19.814 -0.006 1.00 88.56 89 VAL A O 1
ATOM 732 N N . SER A 1 90 ? -26.122 -19.637 1.159 1.00 89.25 90 SER A N 1
ATOM 733 C CA . SER A 1 90 ? -26.924 -20.375 0.181 1.00 89.25 90 SER A CA 1
ATOM 734 C C . SER A 1 90 ? -27.486 -19.407 -0.866 1.00 89.25 90 SER A C 1
ATOM 736 O O . SER A 1 90 ? -28.149 -18.445 -0.471 1.00 89.25 90 SER A O 1
ATOM 738 N N . HIS A 1 91 ? -27.328 -19.709 -2.157 1.00 85.94 91 HIS A N 1
ATOM 739 C CA . HIS A 1 91 ? -27.854 -18.909 -3.278 1.00 85.94 91 HIS A CA 1
ATOM 740 C C . HIS A 1 91 ? -27.346 -17.450 -3.265 1.00 85.94 91 HIS A C 1
ATOM 742 O O . HIS A 1 91 ? -28.136 -16.532 -3.020 1.00 85.94 91 HIS A O 1
ATOM 748 N N . PRO A 1 92 ? -26.031 -17.232 -3.472 1.00 89.12 92 PRO A N 1
ATOM 749 C CA . PRO A 1 92 ? -25.443 -15.902 -3.411 1.00 89.12 92 PRO A CA 1
ATOM 750 C C . PRO A 1 92 ? -25.988 -14.984 -4.512 1.00 89.12 92 PRO A C 1
ATOM 752 O O . PRO A 1 92 ? -26.215 -15.409 -5.645 1.00 89.12 92 PRO A O 1
ATOM 755 N N . ILE A 1 93 ? -26.197 -13.716 -4.165 1.00 88.94 93 ILE A N 1
ATOM 756 C CA . ILE A 1 93 ? -26.542 -12.651 -5.113 1.00 88.94 93 ILE A CA 1
ATOM 757 C C . ILE A 1 93 ? -25.257 -11.911 -5.494 1.00 88.94 93 ILE A C 1
ATOM 759 O O . ILE A 1 93 ? -24.530 -11.523 -4.575 1.00 88.94 93 ILE A O 1
ATOM 763 N N . PRO A 1 94 ? -25.021 -11.650 -6.794 1.00 90.06 94 PRO A N 1
ATOM 764 C CA . PRO A 1 94 ? -23.874 -10.875 -7.243 1.00 90.06 94 PRO A CA 1
ATOM 765 C C . PRO A 1 94 ? -23.738 -9.547 -6.503 1.00 90.06 94 PRO A C 1
ATOM 767 O O . PRO A 1 94 ? -24.737 -8.867 -6.221 1.00 90.06 94 PRO A O 1
ATOM 770 N N . SER A 1 95 ? -22.498 -9.175 -6.195 1.00 89.62 95 SER A N 1
ATOM 771 C CA . SER A 1 95 ? -22.223 -7.914 -5.519 1.00 89.62 95 SER A CA 1
ATOM 772 C C . SER A 1 95 ? -22.694 -6.713 -6.343 1.00 89.62 95 SER A C 1
ATOM 774 O O . SER A 1 95 ? -22.617 -6.687 -7.571 1.00 89.62 95 SER A O 1
ATOM 776 N N . LYS A 1 96 ? -23.162 -5.672 -5.645 1.00 88.44 96 LYS A N 1
ATOM 777 C CA . LYS A 1 96 ? -23.414 -4.346 -6.240 1.00 88.44 96 LYS A CA 1
ATOM 778 C C . LYS A 1 96 ? -22.156 -3.477 -6.276 1.00 88.44 96 LYS A C 1
ATOM 780 O O . LYS A 1 96 ? -22.178 -2.404 -6.875 1.00 88.44 96 LYS A O 1
ATOM 785 N N . TYR A 1 97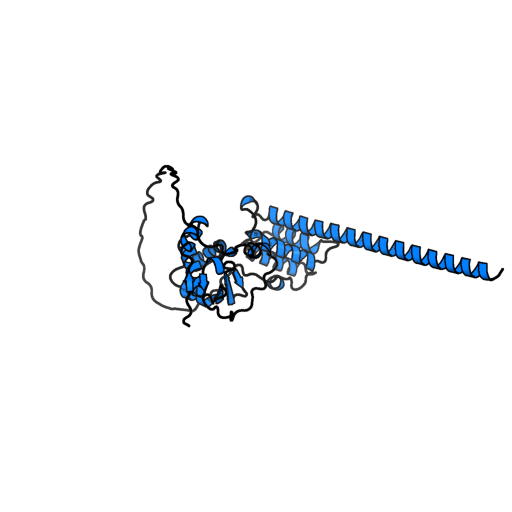 ? -21.104 -3.892 -5.575 1.00 85.25 97 TYR A N 1
ATOM 786 C CA . TYR A 1 97 ? -19.847 -3.169 -5.486 1.00 85.25 97 TYR A CA 1
ATOM 787 C C . TYR A 1 97 ? -18.871 -3.721 -6.524 1.00 85.25 97 TYR A C 1
ATOM 789 O O . TYR A 1 97 ? -18.879 -4.927 -6.783 1.00 85.25 97 TYR A O 1
ATOM 797 N N . PRO A 1 98 ? -18.026 -2.860 -7.113 1.00 81.44 98 PRO A N 1
ATOM 798 C CA . PRO A 1 98 ? -17.040 -3.304 -8.086 1.00 81.44 98 PRO A CA 1
ATOM 799 C C . PRO A 1 98 ? -16.135 -4.380 -7.487 1.00 81.44 98 PRO A C 1
ATOM 801 O O . PRO A 1 98 ? -15.869 -4.385 -6.281 1.00 81.44 98 PRO A O 1
ATOM 804 N N . ASP A 1 99 ? -15.671 -5.290 -8.343 1.00 79.06 99 ASP A N 1
ATOM 805 C CA . ASP A 1 99 ? -14.662 -6.260 -7.941 1.00 79.06 99 ASP A CA 1
ATOM 806 C C . ASP A 1 99 ? -13.433 -5.518 -7.419 1.00 79.06 99 ASP A C 1
ATOM 808 O O . ASP A 1 99 ? -12.979 -4.554 -8.053 1.00 79.06 99 ASP A O 1
ATOM 812 N N . PRO A 1 100 ? -12.879 -5.945 -6.271 1.00 72.69 100 PRO A N 1
ATOM 813 C CA . PRO A 1 100 ? -11.609 -5.415 -5.829 1.00 72.69 100 PRO A CA 1
ATOM 814 C C . PRO A 1 100 ? -10.596 -5.651 -6.950 1.00 72.69 100 PRO A C 1
ATOM 816 O O . PRO A 1 100 ? -10.351 -6.793 -7.346 1.00 72.69 100 PRO A O 1
ATOM 819 N N . LYS A 1 101 ? -9.996 -4.575 -7.475 1.00 63.56 101 LYS A N 1
ATOM 820 C CA . LYS A 1 101 ? -8.808 -4.686 -8.323 1.00 63.56 101 LYS A CA 1
ATOM 821 C C . LYS A 1 101 ? -7.704 -5.229 -7.424 1.00 63.56 101 LYS A C 1
ATOM 823 O O . LYS A 1 101 ? -7.009 -4.466 -6.758 1.00 63.56 101 LYS A O 1
ATOM 828 N N . LEU A 1 102 ? -7.611 -6.554 -7.331 1.00 51.34 102 LEU A N 1
ATOM 829 C CA . LEU A 1 102 ? -6.583 -7.254 -6.577 1.00 51.34 102 LEU A CA 1
ATOM 830 C C . LEU A 1 102 ? -5.237 -6.916 -7.225 1.00 51.34 102 LEU A C 1
ATOM 832 O O . LEU A 1 102 ? -4.776 -7.613 -8.127 1.00 51.34 102 LEU A O 1
ATOM 836 N N . PHE A 1 103 ? -4.609 -5.822 -6.798 1.00 42.31 103 PHE A N 1
ATOM 837 C CA . PHE A 1 103 ? -3.216 -5.559 -7.114 1.00 42.31 103 PHE A CA 1
ATOM 838 C C . PHE A 1 103 ? -2.388 -6.687 -6.489 1.00 42.31 103 PHE A C 1
ATOM 840 O O . PHE A 1 103 ? -2.165 -6.724 -5.284 1.00 42.31 103 PHE A O 1
ATOM 847 N N . ILE A 1 104 ? -2.020 -7.652 -7.336 1.00 38.38 104 ILE A N 1
ATOM 848 C CA . ILE A 1 104 ? -0.811 -8.482 -7.279 1.00 38.38 104 ILE A CA 1
ATOM 849 C C . ILE A 1 104 ? -0.437 -8.945 -5.860 1.00 38.38 104 ILE A C 1
ATOM 851 O O . ILE A 1 104 ? 0.670 -8.740 -5.389 1.00 38.38 104 ILE A O 1
ATOM 855 N N . ASN A 1 105 ? -1.348 -9.632 -5.182 1.00 37.88 105 ASN A N 1
ATOM 856 C CA . ASN A 1 105 ? -0.985 -10.584 -4.137 1.00 37.88 105 ASN A CA 1
ATOM 857 C C . ASN A 1 105 ? -1.683 -11.898 -4.473 1.00 37.88 105 ASN A C 1
ATOM 859 O O . ASN A 1 105 ? -2.647 -12.300 -3.823 1.00 37.88 105 ASN A O 1
ATOM 863 N N . LYS A 1 106 ? -1.199 -12.571 -5.529 1.00 39.25 106 LYS A N 1
ATOM 864 C CA . LYS A 1 106 ? -1.617 -13.944 -5.872 1.00 39.25 106 LYS A CA 1
ATOM 865 C C . LYS A 1 106 ? -1.435 -14.919 -4.695 1.00 39.25 106 LYS A C 1
ATOM 867 O O . LYS A 1 106 ? -2.031 -15.990 -4.704 1.00 39.25 106 LYS A O 1
ATOM 872 N N . ASP A 1 107 ? -0.696 -14.540 -3.656 1.00 43.19 107 ASP A N 1
ATOM 873 C CA . ASP A 1 107 ? -0.484 -15.345 -2.451 1.00 43.19 107 ASP A CA 1
ATOM 874 C C . ASP A 1 107 ? -1.668 -15.349 -1.468 1.00 43.19 107 ASP A C 1
ATOM 876 O O . ASP A 1 107 ? -1.769 -16.267 -0.656 1.00 43.19 107 ASP A O 1
ATOM 880 N N . LEU A 1 108 ? -2.592 -14.380 -1.539 1.00 44.84 108 LEU A N 1
ATOM 881 C CA . LEU A 1 108 ? -3.751 -14.332 -0.631 1.00 44.84 108 LEU A CA 1
ATOM 882 C C . LEU A 1 108 ? -4.928 -15.199 -1.102 1.00 44.84 108 LEU A C 1
ATOM 884 O O . LEU A 1 108 ? -5.705 -15.658 -0.271 1.00 44.84 108 LEU A O 1
ATOM 888 N N . THR A 1 109 ? -5.050 -15.454 -2.408 1.00 41.53 109 THR A N 1
ATOM 889 C CA . THR A 1 109 ? -6.159 -16.232 -2.993 1.00 41.53 109 THR A CA 1
ATOM 890 C C . THR A 1 109 ? -5.750 -17.625 -3.481 1.00 41.53 109 THR A C 1
ATOM 892 O O . THR A 1 109 ? -6.603 -18.500 -3.610 1.00 41.53 109 THR A O 1
ATOM 895 N N . SER A 1 110 ? -4.458 -17.887 -3.718 1.00 44.03 110 SER A N 1
ATOM 896 C CA . SER A 1 110 ? -4.003 -19.156 -4.316 1.00 44.03 110 SER A CA 1
ATOM 897 C C . SER A 1 110 ? -4.062 -20.379 -3.394 1.00 44.03 110 SER A C 1
ATOM 899 O O . SER A 1 110 ? -4.007 -21.502 -3.891 1.00 44.03 110 SER A O 1
ATOM 901 N N . LYS A 1 111 ? -4.237 -20.214 -2.076 1.00 42.41 111 LYS A N 1
ATOM 902 C CA . LYS A 1 111 ? -4.281 -21.354 -1.140 1.00 42.41 111 LYS A CA 1
ATOM 903 C C . LYS A 1 111 ? -5.637 -22.061 -1.019 1.00 42.41 111 LYS A C 1
ATOM 905 O O . LYS A 1 111 ? -5.687 -23.106 -0.381 1.00 42.41 111 LYS A O 1
ATOM 910 N N . ASN A 1 112 ? -6.696 -21.578 -1.673 1.00 41.41 112 ASN A N 1
ATOM 911 C CA . ASN A 1 112 ? -8.042 -22.154 -1.514 1.00 41.41 112 ASN A CA 1
ATOM 912 C C . ASN A 1 112 ? -8.493 -23.085 -2.655 1.00 41.41 112 ASN A C 1
ATOM 914 O O . ASN A 1 112 ? -9.614 -23.579 -2.629 1.00 41.41 112 ASN A O 1
ATOM 918 N N . SER A 1 113 ? -7.636 -23.402 -3.633 1.00 35.66 113 SER A N 1
ATOM 919 C CA . SER A 1 113 ? -8.006 -24.283 -4.763 1.00 35.66 113 SER A CA 1
ATOM 920 C C . SER A 1 113 ? -7.772 -25.786 -4.520 1.00 35.66 113 SER A C 1
ATOM 922 O O . SER A 1 113 ? -7.592 -26.548 -5.465 1.00 35.66 113 SER A O 1
ATOM 924 N N . GLY A 1 114 ? -7.789 -26.242 -3.263 1.00 32.41 114 GLY A N 1
ATOM 925 C CA . GLY A 1 114 ? -7.430 -27.622 -2.923 1.00 32.41 114 GLY A CA 1
ATOM 926 C C . GLY A 1 114 ? -8.162 -28.215 -1.725 1.00 32.41 114 GLY A C 1
ATOM 927 O O . GLY A 1 114 ? -7.514 -28.825 -0.884 1.00 32.41 114 GLY A O 1
ATOM 928 N N . ILE A 1 115 ? -9.485 -28.060 -1.620 1.00 32.88 115 ILE A N 1
ATOM 929 C CA . ILE A 1 115 ? -10.284 -28.904 -0.717 1.00 32.88 115 ILE A CA 1
ATOM 930 C C . ILE A 1 115 ? -11.440 -29.511 -1.509 1.00 32.88 115 ILE A C 1
ATOM 932 O O . ILE A 1 115 ? -12.499 -28.918 -1.693 1.00 32.88 115 ILE A O 1
ATOM 936 N N . ASN A 1 116 ? -11.186 -30.721 -1.997 1.00 31.89 116 ASN A N 1
ATOM 937 C CA . ASN A 1 116 ? -12.201 -31.656 -2.458 1.00 31.89 116 ASN A CA 1
ATOM 938 C C . ASN A 1 116 ? -13.012 -32.101 -1.221 1.00 31.89 116 ASN A C 1
ATOM 940 O O . ASN A 1 116 ? -12.391 -32.528 -0.243 1.00 31.89 116 ASN A O 1
ATOM 944 N N . PRO A 1 117 ? -14.352 -32.011 -1.193 1.00 36.69 117 PRO A N 1
ATOM 945 C CA . PRO A 1 117 ? -15.121 -32.491 -0.054 1.00 36.69 117 PRO A CA 1
ATOM 946 C C . PRO A 1 117 ? -15.248 -34.019 -0.132 1.00 36.69 117 PRO A C 1
ATOM 948 O O . PRO A 1 117 ? -16.187 -34.541 -0.729 1.00 36.69 117 PRO A O 1
ATOM 951 N N . GLU A 1 118 ? -14.305 -34.749 0.469 1.00 32.31 118 GLU A N 1
ATOM 952 C CA . GLU A 1 118 ? -14.532 -36.160 0.801 1.00 32.31 118 GLU A CA 1
ATOM 953 C C . GLU A 1 118 ? -15.427 -36.269 2.053 1.00 32.31 118 GLU A C 1
ATOM 955 O O . GLU A 1 118 ? -15.313 -35.457 2.979 1.00 32.31 118 GLU A O 1
ATOM 960 N N . PRO A 1 119 ? -16.359 -37.236 2.093 1.00 33.81 119 PRO A N 1
ATOM 961 C CA . PRO A 1 119 ? -17.393 -37.297 3.112 1.00 33.81 119 PRO A CA 1
ATOM 962 C C . PRO A 1 119 ? -16.853 -37.779 4.462 1.00 33.81 119 PRO A C 1
ATOM 964 O O . PRO A 1 119 ? -16.048 -38.706 4.544 1.00 33.81 119 PRO A O 1
ATOM 967 N N . LEU A 1 120 ? -17.385 -37.164 5.526 1.00 33.94 120 LEU A N 1
ATOM 968 C CA . LEU A 1 120 ? -17.158 -37.494 6.931 1.00 33.94 120 LEU A CA 1
ATOM 969 C C . LEU A 1 120 ? -17.075 -39.010 7.178 1.00 33.94 120 LEU A C 1
ATOM 971 O O . LEU A 1 120 ? -18.084 -39.717 7.105 1.00 33.94 120 LEU A O 1
ATOM 975 N N . ARG A 1 121 ? -15.903 -39.475 7.619 1.00 32.06 121 ARG A N 1
ATOM 976 C CA . ARG A 1 121 ? -15.785 -40.681 8.441 1.00 32.06 121 ARG A CA 1
ATOM 977 C C . ARG A 1 121 ? -15.503 -40.290 9.886 1.00 32.06 121 ARG A C 1
ATOM 979 O O . ARG A 1 121 ? -14.631 -39.475 10.173 1.00 32.06 121 ARG A O 1
ATOM 986 N N . LYS A 1 122 ? -16.322 -40.859 10.766 1.00 41.66 122 LYS A N 1
ATOM 987 C CA . LYS A 1 122 ? -16.181 -40.839 12.220 1.00 41.66 122 LYS A CA 1
ATOM 988 C C . LYS A 1 122 ? -14.965 -41.671 12.632 1.00 41.66 122 LYS A C 1
ATOM 990 O O . LYS A 1 122 ? -14.621 -42.611 11.922 1.00 41.66 122 LYS A O 1
ATOM 995 N N . ASP A 1 123 ? -14.394 -41.286 13.774 1.00 28.86 123 ASP A N 1
ATOM 996 C CA . ASP A 1 123 ? -13.810 -42.110 14.854 1.00 28.86 123 ASP A CA 1
ATOM 997 C C . ASP A 1 123 ? -12.584 -41.371 15.427 1.00 28.86 123 ASP A C 1
ATOM 999 O O . ASP A 1 123 ? -11.608 -41.101 14.741 1.00 28.86 123 ASP A O 1
ATOM 1003 N N . SER A 1 124 ? -12.726 -40.741 16.596 1.00 36.38 124 SER A N 1
ATOM 1004 C CA . SER A 1 124 ? -12.376 -41.304 17.911 1.00 36.38 124 SER A CA 1
ATOM 1005 C C . SER A 1 124 ? -10.880 -41.595 18.067 1.00 36.38 124 SER A C 1
ATOM 1007 O O . SER A 1 124 ? -10.391 -42.598 17.562 1.00 36.38 124 SER A O 1
ATOM 1009 N N . THR A 1 125 ? -10.160 -40.773 18.839 1.00 31.02 125 THR A N 1
ATOM 1010 C CA . THR A 1 125 ? -9.524 -41.220 20.095 1.00 31.02 125 THR A CA 1
ATOM 1011 C C . THR A 1 125 ? -8.813 -40.082 20.840 1.00 31.02 125 THR A C 1
ATOM 1013 O O . THR A 1 125 ? -8.144 -39.219 20.286 1.00 31.02 125 THR A O 1
ATOM 1016 N N . THR A 1 126 ? -9.015 -40.134 22.151 1.00 34.41 126 THR A N 1
ATOM 1017 C CA . THR A 1 126 ? -8.366 -39.458 23.278 1.00 34.41 126 THR A CA 1
ATOM 1018 C C . THR A 1 126 ? -6.859 -39.204 23.163 1.00 34.41 126 THR A C 1
ATOM 1020 O O . THR A 1 126 ? -6.087 -40.137 22.962 1.00 34.41 126 THR A O 1
ATOM 1023 N N . GLY A 1 127 ? -6.440 -37.982 23.508 1.00 27.47 127 GLY A N 1
ATOM 1024 C CA . GLY A 1 127 ? -5.056 -37.640 23.845 1.00 27.47 127 GLY A CA 1
ATOM 1025 C C . GLY A 1 127 ? -5.009 -36.549 24.915 1.00 27.47 127 GLY A C 1
ATOM 1026 O O . GLY A 1 127 ? -5.222 -35.377 24.628 1.00 27.47 127 GLY A O 1
ATOM 1027 N N . LYS A 1 128 ? -4.769 -36.955 26.166 1.00 31.33 128 LYS A N 1
ATOM 1028 C CA . LYS A 1 128 ? -4.550 -36.081 27.326 1.00 31.33 128 LYS A CA 1
ATOM 1029 C C . LYS A 1 128 ? -3.294 -35.230 27.113 1.00 31.33 128 LYS A C 1
ATOM 1031 O O . LYS A 1 128 ? -2.213 -35.799 27.004 1.00 31.33 128 LYS A O 1
ATOM 1036 N N . TYR A 1 129 ? -3.413 -33.909 27.214 1.00 28.19 129 TYR A N 1
ATOM 1037 C CA . TYR A 1 129 ? -2.289 -33.050 27.583 1.00 28.19 129 TYR A CA 1
ATOM 1038 C C . TYR A 1 129 ? -2.697 -32.107 28.714 1.00 28.19 129 TYR A C 1
ATOM 1040 O O . TYR A 1 129 ? -3.590 -31.277 28.591 1.00 28.19 129 TYR A O 1
ATOM 1048 N N . SER A 1 130 ? -2.031 -32.320 29.845 1.00 26.77 130 SER A N 1
ATOM 1049 C CA . SER A 1 130 ? -2.013 -31.482 31.035 1.00 26.77 130 SER A CA 1
ATOM 1050 C C . SER A 1 130 ? -0.950 -30.411 30.829 1.00 26.77 130 SER A C 1
ATOM 1052 O O . SER A 1 130 ? 0.213 -30.772 30.649 1.00 26.77 130 SER A O 1
ATOM 1054 N N . LEU A 1 131 ? -1.302 -29.129 30.935 1.00 26.91 131 LEU A N 1
ATOM 1055 C CA . LEU A 1 131 ? -0.321 -28.067 31.135 1.00 26.91 131 LEU A CA 1
ATOM 1056 C C . LEU A 1 131 ? -0.843 -27.018 32.126 1.00 26.91 131 LEU A C 1
ATOM 1058 O O . LEU A 1 131 ? -1.898 -26.419 31.955 1.00 26.91 131 LEU A O 1
ATOM 1062 N N . LYS A 1 132 ? -0.044 -26.924 33.187 1.00 27.20 132 LYS A N 1
ATOM 1063 C CA . LYS A 1 132 ? -0.063 -26.112 34.403 1.00 27.20 132 LYS A CA 1
ATOM 1064 C C . LYS A 1 132 ? -0.671 -24.711 34.293 1.00 27.20 132 LYS A C 1
ATOM 1066 O O . LYS A 1 132 ? -0.316 -23.927 33.418 1.00 27.20 132 LYS A O 1
ATOM 1071 N N . GLU A 1 133 ? -1.464 -24.407 35.320 1.00 26.55 133 GLU A N 1
ATOM 1072 C CA . GLU A 1 133 ? -1.781 -23.067 35.810 1.00 26.55 133 GLU A CA 1
ATOM 1073 C C . GLU A 1 133 ? -0.532 -22.183 35.905 1.00 26.55 133 GLU A C 1
ATOM 1075 O O . GLU A 1 133 ? 0.476 -22.560 36.511 1.00 26.55 133 GLU A O 1
ATOM 1080 N N . LEU A 1 134 ? -0.645 -20.968 35.374 1.00 25.70 134 LEU A N 1
ATOM 1081 C CA . LEU A 1 134 ? 0.159 -19.830 35.796 1.00 25.70 134 LEU A CA 1
ATOM 1082 C C . LEU A 1 134 ? -0.787 -18.731 36.268 1.00 25.70 134 LEU A C 1
ATOM 1084 O O . LEU A 1 134 ? -1.476 -18.075 35.490 1.00 25.70 134 LEU A O 1
ATOM 1088 N N . SER A 1 135 ? -0.813 -18.580 37.585 1.00 30.30 135 SER A N 1
ATOM 1089 C CA . SER A 1 135 ? -1.463 -17.522 38.340 1.00 30.30 135 SER A CA 1
ATOM 1090 C C . SER A 1 135 ? -0.779 -16.187 38.055 1.00 30.30 135 SER A C 1
ATOM 1092 O O . SER A 1 135 ? 0.429 -16.072 38.252 1.00 30.30 135 SER A O 1
ATOM 1094 N N . LEU A 1 136 ? -1.537 -15.159 37.667 1.00 28.30 136 LEU A N 1
ATOM 1095 C CA . LEU A 1 136 ? -1.065 -13.772 37.666 1.00 28.30 136 LEU A CA 1
ATOM 1096 C C . LEU A 1 136 ? -2.188 -12.817 38.099 1.00 28.30 136 LEU A C 1
ATOM 1098 O O . LEU A 1 136 ? -3.081 -12.461 37.341 1.00 28.30 136 LEU A O 1
ATOM 1102 N N . ASN A 1 137 ? -2.111 -12.491 39.389 1.00 29.72 137 ASN A N 1
ATOM 1103 C CA . ASN A 1 137 ? -2.371 -11.227 40.077 1.00 29.72 137 ASN A CA 1
ATOM 1104 C C . ASN A 1 137 ? -3.457 -10.265 39.561 1.00 29.72 137 ASN A C 1
ATOM 1106 O O . ASN A 1 137 ? -3.346 -9.635 38.514 1.00 29.72 137 ASN A O 1
ATOM 1110 N N . LYS A 1 138 ? -4.429 -10.060 40.466 1.00 32.34 138 LYS A N 1
ATOM 1111 C CA . LYS A 1 138 ? -5.328 -8.908 40.610 1.00 32.34 138 LYS A CA 1
ATOM 1112 C C . LYS A 1 138 ? -4.693 -7.593 40.140 1.00 32.34 138 LYS A C 1
ATOM 1114 O O . LYS A 1 138 ? -3.765 -7.097 40.775 1.00 32.34 138 LYS A O 1
ATOM 1119 N N . VAL A 1 139 ? -5.294 -6.984 39.124 1.00 28.53 139 VAL A N 1
ATOM 1120 C CA . VAL A 1 139 ? -5.243 -5.535 38.909 1.00 28.53 139 VAL A CA 1
ATOM 1121 C C . VAL A 1 139 ? -6.608 -4.991 39.317 1.00 28.53 139 VAL A C 1
ATOM 1123 O O . VAL A 1 139 ? -7.637 -5.401 38.785 1.00 28.53 139 VAL A O 1
ATOM 1126 N N . SER A 1 140 ? -6.603 -4.136 40.333 1.00 32.16 140 SER A N 1
ATOM 1127 C CA . SER A 1 140 ? -7.753 -3.382 40.821 1.00 32.16 140 SER A CA 1
ATOM 1128 C C . SER A 1 140 ? -8.245 -2.416 39.745 1.00 32.16 140 SER A C 1
ATOM 1130 O O . SER A 1 140 ? -7.468 -1.632 39.203 1.00 32.16 140 SER A O 1
ATOM 1132 N N . VAL A 1 141 ? -9.538 -2.500 39.449 1.00 32.66 141 VAL A N 1
ATOM 1133 C CA . VAL A 1 141 ? -10.279 -1.552 38.618 1.00 32.66 141 VAL A CA 1
ATOM 1134 C C . VAL A 1 141 ? -10.701 -0.395 39.521 1.00 32.66 141 VAL A C 1
ATOM 1136 O O . VAL A 1 141 ? -11.437 -0.625 40.477 1.00 32.66 141 VAL A O 1
ATOM 1139 N N . ASP A 1 142 ? -10.238 0.818 39.225 1.00 31.86 142 ASP A N 1
ATOM 1140 C CA . ASP A 1 142 ? -10.870 2.043 39.721 1.00 31.86 142 ASP A CA 1
ATOM 1141 C C . ASP A 1 142 ? -11.955 2.450 38.718 1.00 31.86 142 ASP A C 1
ATOM 1143 O O . ASP A 1 142 ? -11.674 2.925 37.613 1.00 31.86 142 ASP A O 1
ATOM 1147 N N . GLU A 1 143 ? -13.210 2.213 39.097 1.00 36.12 143 GLU A N 1
ATOM 1148 C CA . GLU A 1 143 ? -14.389 2.750 38.425 1.00 36.12 143 GLU A CA 1
ATOM 1149 C C . GLU A 1 143 ? -14.599 4.197 38.885 1.00 36.12 143 GLU A C 1
ATOM 1151 O O . GLU A 1 143 ? -15.083 4.467 39.982 1.00 36.12 143 GLU A O 1
ATOM 1156 N N . GLY A 1 144 ? -14.204 5.140 38.031 1.00 31.88 144 GLY A N 1
ATOM 1157 C CA . GLY A 1 144 ? -14.368 6.572 38.247 1.00 31.88 144 GLY A CA 1
ATOM 1158 C C . GLY A 1 144 ? -15.350 7.195 37.262 1.00 31.88 144 GLY A C 1
ATOM 1159 O O . GLY A 1 144 ? -14.947 7.652 36.201 1.00 31.88 144 GLY A O 1
ATOM 1160 N N . ASN A 1 145 ? -16.610 7.221 37.688 1.00 33.31 145 ASN A N 1
ATOM 1161 C CA . ASN A 1 145 ? -17.643 8.235 37.469 1.00 33.31 145 ASN A CA 1
ATOM 1162 C C . ASN A 1 145 ? -18.086 8.619 36.038 1.00 33.31 145 ASN A C 1
ATOM 1164 O O . ASN A 1 145 ? -17.361 9.186 35.225 1.00 33.31 145 ASN A O 1
ATOM 1168 N N . VAL A 1 146 ? -19.373 8.358 35.814 1.00 41.50 146 VAL A N 1
ATOM 1169 C CA . VAL A 1 146 ? -20.208 8.736 34.675 1.00 41.50 146 VAL A CA 1
ATOM 1170 C C . VAL A 1 146 ? -20.486 10.236 34.732 1.00 41.50 146 VAL A C 1
ATOM 1172 O O . VAL A 1 146 ? -21.044 10.696 35.722 1.00 41.50 146 VAL A O 1
ATOM 1175 N N . ASP A 1 147 ? -20.201 10.964 33.650 1.00 34.97 147 ASP A N 1
ATOM 1176 C CA . ASP A 1 147 ? -20.839 12.257 33.405 1.00 34.97 147 ASP A CA 1
ATOM 1177 C C . ASP A 1 147 ? -21.574 12.263 32.066 1.00 34.97 147 ASP A C 1
ATOM 1179 O O . ASP A 1 147 ? -21.051 11.955 30.993 1.00 34.97 147 ASP A O 1
ATOM 1183 N N . ASN A 1 148 ? -22.853 12.574 32.207 1.00 43.53 148 ASN A N 1
ATOM 1184 C CA . ASN A 1 148 ? -23.920 12.505 31.236 1.00 43.53 148 ASN A CA 1
ATOM 1185 C C . ASN A 1 148 ? -23.997 13.868 30.535 1.00 43.53 148 ASN A C 1
ATOM 1187 O O . ASN A 1 148 ? -24.238 14.879 31.195 1.00 43.53 148 ASN A O 1
ATOM 1191 N N . SER A 1 149 ? -23.812 13.938 29.215 1.00 38.06 149 SER A N 1
ATOM 1192 C CA . SER A 1 149 ? -24.140 15.163 28.479 1.00 38.06 149 SER A CA 1
ATOM 1193 C C . SER A 1 149 ? -24.740 14.884 27.105 1.00 38.06 149 SER A C 1
ATOM 1195 O O . SER A 1 149 ? -24.321 14.011 26.347 1.00 38.06 149 SER A O 1
ATOM 1197 N N . ASN A 1 150 ? -25.812 15.633 26.869 1.00 35.06 150 ASN A N 1
ATOM 1198 C CA . ASN A 1 150 ? -26.793 15.508 25.812 1.00 35.06 150 ASN A CA 1
ATOM 1199 C C . ASN A 1 150 ? -26.218 15.668 24.400 1.00 35.06 150 ASN A C 1
ATOM 1201 O O . ASN A 1 150 ? -25.595 16.673 24.072 1.00 35.06 150 ASN A O 1
ATOM 1205 N N . GLY A 1 151 ? -26.588 14.715 23.544 1.00 40.09 151 GLY A N 1
ATOM 1206 C CA . GLY A 1 151 ? -27.364 14.957 22.327 1.00 40.09 151 GLY A CA 1
ATOM 1207 C C . GLY A 1 151 ? -27.076 16.228 21.532 1.00 40.09 151 GLY A C 1
ATOM 1208 O O . GLY A 1 151 ? -27.821 17.200 21.622 1.00 40.09 151 GLY A O 1
ATOM 1209 N N . ASN A 1 152 ? -26.104 16.143 20.628 1.00 30.47 152 ASN A N 1
ATOM 1210 C CA . ASN A 1 152 ? -26.208 16.805 19.335 1.00 30.47 152 ASN A CA 1
ATOM 1211 C C . ASN A 1 152 ? -25.479 15.940 18.298 1.00 30.47 152 ASN A C 1
ATOM 1213 O O . ASN A 1 152 ? -24.253 15.954 18.210 1.00 30.47 152 ASN A O 1
ATOM 1217 N N . HIS A 1 153 ? -26.226 15.120 17.549 1.00 36.72 153 HIS A N 1
ATOM 1218 C CA . HIS A 1 153 ? -25.680 14.329 16.445 1.00 36.72 153 HIS A CA 1
ATOM 1219 C C . HIS A 1 153 ? -25.372 15.253 15.265 1.00 36.72 153 HIS A C 1
ATOM 1221 O O . HIS A 1 153 ? -26.091 15.310 14.270 1.00 36.72 153 HIS A O 1
ATOM 1227 N N . GLN A 1 154 ? -24.272 15.988 15.390 1.00 33.62 154 GLN A N 1
ATOM 1228 C CA . GLN A 1 154 ? -23.554 16.517 14.250 1.00 33.62 154 GLN A CA 1
ATOM 1229 C C . GLN A 1 154 ? -22.979 15.299 13.525 1.00 33.62 154 GLN A C 1
ATOM 1231 O O . GLN A 1 154 ? -22.115 14.601 14.053 1.00 33.62 154 GLN A O 1
ATOM 1236 N N . THR A 1 155 ? -23.506 14.993 12.340 1.00 35.50 155 THR A N 1
ATOM 1237 C CA . THR A 1 155 ? -22.907 14.030 11.414 1.00 35.50 155 THR A CA 1
ATOM 1238 C C . THR A 1 155 ? -21.556 14.587 10.982 1.00 35.50 155 THR A C 1
ATOM 1240 O O . THR A 1 155 ? -21.447 15.279 9.969 1.00 35.50 155 THR A O 1
ATOM 1243 N N . SER A 1 156 ? -20.535 14.351 11.800 1.00 38.66 156 SER A N 1
ATOM 1244 C CA . SER A 1 156 ? -19.149 14.565 11.438 1.00 38.66 156 SER A CA 1
ATOM 1245 C C . SER A 1 156 ? -18.871 13.675 10.232 1.00 38.66 156 SER A C 1
ATOM 1247 O O . SER A 1 156 ? -19.023 12.454 10.276 1.00 38.66 156 SER A O 1
ATOM 1249 N N . ASN A 1 157 ? -18.510 14.299 9.112 1.00 37.06 157 ASN A N 1
ATOM 1250 C CA . ASN A 1 157 ? -17.842 13.600 8.027 1.00 37.06 157 ASN A CA 1
ATOM 1251 C C . ASN A 1 157 ? -16.531 13.064 8.610 1.00 37.06 157 ASN A C 1
ATOM 1253 O O . ASN A 1 157 ? -15.537 13.782 8.670 1.00 37.06 157 ASN A O 1
ATOM 1257 N N . LEU A 1 158 ? -16.569 11.836 9.132 1.00 41.38 158 LEU A N 1
ATOM 1258 C CA . LEU A 1 158 ? -15.404 11.133 9.638 1.00 41.38 158 LEU A CA 1
ATOM 1259 C C . LEU A 1 158 ? -14.453 10.930 8.456 1.00 41.38 158 LEU A C 1
ATOM 1261 O O . LEU A 1 158 ? -14.606 10.005 7.656 1.00 41.38 158 LEU A O 1
ATOM 1265 N N . GLU A 1 159 ? -13.455 11.801 8.338 1.00 40.81 159 GLU A N 1
ATOM 1266 C CA . GLU A 1 159 ? -12.259 11.518 7.558 1.00 40.81 159 GLU A CA 1
ATOM 1267 C C . GLU A 1 159 ? -11.453 10.461 8.312 1.00 40.81 159 GLU A C 1
ATOM 1269 O O . GLU A 1 159 ? -10.468 10.727 9.001 1.00 40.81 159 GLU A O 1
ATOM 1274 N N . ILE A 1 160 ? -11.918 9.216 8.227 1.00 42.44 160 ILE A N 1
ATOM 1275 C CA . ILE A 1 160 ? -11.137 8.087 8.701 1.00 42.44 160 ILE A CA 1
ATOM 1276 C C . ILE A 1 160 ? -9.948 7.981 7.751 1.00 42.44 160 ILE A C 1
ATOM 1278 O O . ILE A 1 160 ? -10.078 7.533 6.611 1.00 42.44 160 ILE A O 1
ATOM 1282 N N . SER A 1 161 ? -8.783 8.420 8.225 1.00 42.09 161 SER A N 1
ATOM 1283 C CA . SER A 1 161 ? -7.472 8.127 7.643 1.00 42.09 161 SER A CA 1
ATOM 1284 C C . SER A 1 161 ? -7.172 6.634 7.826 1.00 42.09 161 SER A C 1
ATOM 1286 O O . SER A 1 161 ? -6.318 6.228 8.613 1.00 42.09 161 SER A O 1
ATOM 1288 N N . LEU A 1 162 ? -7.978 5.800 7.167 1.00 45.25 162 LEU A N 1
ATOM 1289 C CA . LEU A 1 162 ? -7.723 4.378 6.982 1.00 45.25 162 LEU A CA 1
ATOM 1290 C C . LEU A 1 162 ? -6.575 4.261 5.977 1.00 45.25 162 LEU A C 1
ATOM 1292 O O . LEU A 1 162 ? -6.539 5.058 5.034 1.00 45.25 162 LEU A O 1
ATOM 1296 N N . PRO A 1 163 ? -5.675 3.276 6.119 1.00 42.34 163 PRO A N 1
ATOM 1297 C CA . PRO A 1 163 ? -4.807 2.886 5.022 1.00 42.34 163 PRO A CA 1
ATOM 1298 C C . PRO A 1 163 ? -5.717 2.272 3.954 1.00 42.34 163 PRO A C 1
ATOM 1300 O O . PRO A 1 163 ? -6.028 1.082 3.968 1.00 42.34 163 PRO A O 1
ATOM 1303 N N . LEU A 1 164 ? -6.268 3.130 3.096 1.00 48.72 164 LEU A N 1
ATOM 1304 C CA . LEU A 1 164 ? -6.892 2.702 1.859 1.00 48.72 164 LEU A CA 1
ATOM 1305 C C . LEU A 1 164 ? -5.861 1.874 1.090 1.00 48.72 164 LEU A C 1
ATOM 1307 O O . LEU A 1 164 ? -4.664 2.156 1.156 1.00 48.72 164 LEU A O 1
ATOM 1311 N N . LEU A 1 165 ? -6.327 0.925 0.281 1.00 50.41 165 LEU A N 1
ATOM 1312 C CA . LEU A 1 165 ? -5.599 0.619 -0.948 1.00 50.41 165 LEU A CA 1
ATOM 1313 C C . LEU A 1 165 ? -5.591 1.898 -1.780 1.00 50.41 165 LEU A C 1
ATOM 1315 O O . LEU A 1 165 ? -6.525 2.192 -2.520 1.00 50.41 165 LEU A O 1
ATOM 1319 N N . THR A 1 166 ? -4.587 2.715 -1.528 1.00 61.41 166 THR A N 1
ATOM 1320 C CA . THR A 1 166 ? -4.345 3.964 -2.219 1.00 61.41 166 THR A CA 1
ATOM 1321 C C . THR A 1 166 ? -3.786 3.614 -3.575 1.00 61.41 166 THR A C 1
ATOM 1323 O O . THR A 1 166 ? -2.838 2.828 -3.669 1.00 61.41 166 THR A O 1
ATOM 1326 N N . GLU A 1 167 ? -4.382 4.150 -4.626 1.00 76.25 167 GLU A N 1
ATOM 1327 C CA . GLU A 1 167 ? -3.789 4.014 -5.943 1.00 76.25 167 GLU A CA 1
ATOM 1328 C C . GLU A 1 167 ? -2.524 4.882 -5.975 1.00 76.25 167 GLU A C 1
ATOM 1330 O O . GLU A 1 167 ? -2.428 5.896 -5.282 1.00 76.25 167 GLU A O 1
ATOM 1335 N N . ILE A 1 168 ? -1.518 4.497 -6.764 1.00 83.75 168 ILE A N 1
ATOM 1336 C CA . ILE A 1 168 ? -0.289 5.298 -6.875 1.00 83.75 168 ILE A CA 1
ATOM 1337 C C . ILE A 1 168 ? -0.588 6.749 -7.287 1.00 83.75 168 ILE A C 1
ATOM 1339 O O . ILE A 1 168 ? 0.119 7.665 -6.875 1.00 83.75 168 ILE A O 1
ATOM 1343 N N . SER A 1 169 ? -1.666 6.962 -8.048 1.00 86.00 169 SER A N 1
ATOM 1344 C CA . SER A 1 169 ? -2.166 8.275 -8.456 1.00 86.00 169 SER A CA 1
ATOM 1345 C C . SER A 1 169 ? -2.519 9.188 -7.285 1.00 86.00 169 SER A C 1
ATOM 1347 O O . SER A 1 169 ? -2.403 10.399 -7.429 1.00 86.00 169 SER A O 1
ATOM 1349 N N . ASP A 1 170 ? -2.894 8.633 -6.130 1.00 85.44 170 ASP A N 1
ATOM 1350 C CA . ASP A 1 170 ? -3.250 9.415 -4.940 1.00 85.44 170 ASP A CA 1
ATOM 1351 C C . ASP A 1 170 ? -2.021 10.087 -4.304 1.00 85.44 170 ASP A C 1
ATOM 1353 O O . ASP A 1 170 ? -2.149 11.064 -3.567 1.00 85.44 170 ASP A O 1
ATOM 1357 N N . TYR A 1 171 ? -0.823 9.573 -4.600 1.00 91.06 171 TYR A N 1
ATOM 1358 C CA . TYR A 1 171 ? 0.451 10.074 -4.078 1.00 91.06 171 TYR A CA 1
ATOM 1359 C C . TYR A 1 171 ? 1.427 10.518 -5.157 1.00 91.06 171 TYR A C 1
ATOM 1361 O O . TYR A 1 171 ? 2.532 10.953 -4.831 1.00 91.06 171 TYR A O 1
ATOM 1369 N N . ALA A 1 172 ? 1.064 10.372 -6.427 1.00 93.56 172 ALA A N 1
ATOM 1370 C CA . ALA A 1 172 ? 1.934 10.719 -7.531 1.00 93.56 172 ALA A CA 1
ATOM 1371 C C . ALA A 1 172 ? 2.311 12.212 -7.456 1.00 93.56 172 ALA A C 1
ATOM 1373 O O . ALA A 1 172 ? 1.436 13.061 -7.258 1.00 93.56 172 ALA A O 1
ATOM 1374 N N . PRO A 1 173 ? 3.598 12.562 -7.624 1.00 95.75 173 PRO A N 1
ATOM 1375 C CA . PRO A 1 173 ? 4.006 13.942 -7.826 1.00 95.75 173 PRO A CA 1
ATOM 1376 C C . PRO A 1 173 ? 3.270 14.530 -9.032 1.00 95.75 173 PRO A C 1
ATOM 1378 O O . PRO A 1 173 ? 3.133 13.867 -10.059 1.00 95.75 173 PRO A O 1
ATOM 1381 N N . ILE A 1 174 ? 2.862 15.797 -8.935 1.00 95.12 174 ILE A N 1
ATOM 1382 C CA . ILE A 1 174 ? 2.294 16.539 -10.076 1.00 95.12 174 ILE A CA 1
ATOM 1383 C C . ILE A 1 174 ? 3.306 16.594 -11.228 1.00 95.12 174 ILE A C 1
ATOM 1385 O O . ILE A 1 174 ? 2.943 16.499 -12.396 1.00 95.12 174 ILE A O 1
ATOM 1389 N N . ASP A 1 175 ? 4.583 16.739 -10.878 1.00 95.81 175 ASP A N 1
ATOM 1390 C CA . ASP A 1 175 ? 5.699 16.705 -11.811 1.00 95.81 175 ASP A CA 1
ATOM 1391 C C . ASP A 1 175 ? 6.830 15.876 -11.194 1.00 95.81 175 ASP A C 1
ATOM 1393 O O . ASP A 1 175 ? 7.297 16.171 -10.093 1.00 95.81 175 ASP A O 1
ATOM 1397 N N . TYR A 1 176 ? 7.247 14.827 -11.902 1.00 95.75 176 TYR A N 1
ATOM 1398 C CA . TYR A 1 176 ? 8.313 13.919 -11.480 1.00 95.75 176 TYR A CA 1
ATOM 1399 C C . TYR A 1 176 ? 9.716 14.511 -11.660 1.00 95.75 176 TYR A C 1
ATOM 1401 O O . TYR A 1 176 ? 10.673 13.961 -11.119 1.00 95.75 176 TYR A O 1
ATOM 1409 N N . GLU A 1 177 ? 9.858 15.605 -12.408 1.00 95.38 177 GLU A N 1
ATOM 1410 C CA . GLU A 1 177 ? 11.125 16.322 -12.588 1.00 95.38 177 GLU A CA 1
ATOM 1411 C C . GLU A 1 177 ? 11.270 17.486 -11.592 1.00 95.38 177 GLU A C 1
ATOM 1413 O O . GLU A 1 177 ? 12.372 17.989 -11.356 1.00 95.38 177 GLU A O 1
ATOM 1418 N N . ASN A 1 178 ? 10.177 17.890 -10.938 1.00 97.31 178 ASN A N 1
ATOM 1419 C CA . ASN A 1 178 ? 10.202 18.927 -9.916 1.00 97.31 178 ASN A CA 1
ATOM 1420 C C . ASN A 1 178 ? 10.508 18.339 -8.527 1.00 97.31 178 ASN A C 1
ATOM 1422 O O . ASN A 1 178 ? 9.725 17.591 -7.937 1.00 97.31 178 ASN A O 1
ATOM 1426 N N . ARG A 1 179 ? 11.644 18.749 -7.951 1.00 96.88 179 ARG A N 1
ATOM 1427 C CA . ARG A 1 179 ? 12.109 18.280 -6.637 1.00 96.88 179 ARG A CA 1
ATOM 1428 C C . ARG A 1 179 ? 11.125 18.569 -5.497 1.00 96.88 179 ARG A C 1
ATOM 1430 O O . ARG A 1 179 ? 11.026 17.758 -4.575 1.00 96.88 179 ARG A O 1
ATOM 1437 N N . GLU A 1 180 ? 10.436 19.705 -5.518 1.00 97.19 180 GLU A N 1
ATOM 1438 C CA . GLU A 1 180 ? 9.483 20.089 -4.470 1.00 97.19 180 GLU A CA 1
ATOM 1439 C C . GLU A 1 180 ? 8.242 19.199 -4.519 1.00 97.19 180 GLU A C 1
ATOM 1441 O O . GLU A 1 180 ? 7.845 18.653 -3.490 1.00 97.19 180 GLU A O 1
ATOM 1446 N N . HIS A 1 181 ? 7.707 18.952 -5.719 1.00 97.69 181 HIS A N 1
ATOM 1447 C CA . HIS A 1 181 ? 6.567 18.052 -5.917 1.00 97.69 181 HIS A CA 1
ATOM 1448 C C . HIS A 1 181 ? 6.887 16.626 -5.455 1.00 97.69 181 HIS A C 1
ATOM 1450 O O . HIS A 1 181 ? 6.098 16.014 -4.735 1.00 97.69 181 HIS A O 1
ATOM 1456 N N . VAL A 1 182 ? 8.070 16.111 -5.807 1.00 97.31 182 VAL A N 1
ATOM 1457 C CA . VAL A 1 182 ? 8.522 14.789 -5.347 1.00 97.31 182 VAL A CA 1
ATOM 1458 C C . VAL A 1 182 ? 8.703 14.762 -3.829 1.00 97.31 182 VAL A C 1
ATOM 1460 O O . VAL A 1 182 ? 8.347 13.778 -3.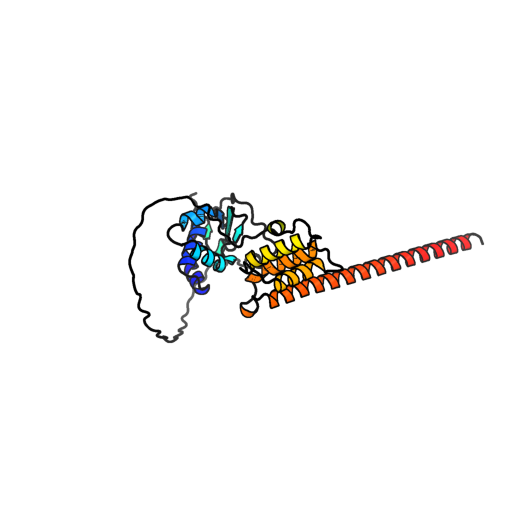186 1.00 97.31 182 VAL A O 1
ATOM 1463 N N . THR A 1 183 ? 9.211 15.838 -3.227 1.00 97.62 183 THR A N 1
ATOM 1464 C CA . THR A 1 183 ? 9.400 15.910 -1.769 1.00 97.62 183 THR A CA 1
ATOM 1465 C C . THR A 1 183 ? 8.068 15.926 -1.018 1.00 97.62 183 THR A C 1
ATOM 1467 O O . THR A 1 183 ? 7.939 15.226 -0.012 1.00 97.62 183 THR A O 1
ATOM 1470 N N . GLU A 1 184 ? 7.065 16.661 -1.504 1.00 96.94 184 GLU A N 1
ATOM 1471 C CA . GLU A 1 184 ? 5.731 16.658 -0.891 1.00 96.94 184 GLU A CA 1
ATOM 1472 C C . GLU A 1 184 ? 5.053 15.288 -1.044 1.00 96.94 184 GLU A C 1
ATOM 1474 O O . GLU A 1 184 ? 4.487 14.765 -0.086 1.00 96.94 184 GLU A O 1
ATOM 1479 N N . ALA A 1 185 ? 5.201 14.638 -2.201 1.00 96.81 185 ALA A N 1
ATOM 1480 C CA . ALA A 1 185 ? 4.731 13.270 -2.408 1.00 96.81 185 ALA A CA 1
ATOM 1481 C C . ALA A 1 185 ? 5.386 12.274 -1.427 1.00 96.81 185 ALA A C 1
ATOM 1483 O O . ALA A 1 185 ? 4.694 11.497 -0.768 1.00 96.81 185 ALA A O 1
ATOM 1484 N N . VAL A 1 186 ? 6.712 12.336 -1.249 1.00 97.19 186 VAL A N 1
ATOM 1485 C CA . VAL A 1 186 ? 7.454 11.522 -0.265 1.00 97.19 186 VAL A CA 1
ATOM 1486 C C . VAL A 1 186 ? 6.949 11.765 1.161 1.00 97.19 186 VAL A C 1
ATOM 1488 O O . VAL A 1 186 ? 6.768 10.818 1.928 1.00 97.19 186 VAL A O 1
ATOM 1491 N N . LYS A 1 187 ? 6.701 13.024 1.531 1.00 96.44 187 LYS A N 1
ATOM 1492 C CA . LYS A 1 187 ? 6.151 13.393 2.842 1.00 96.44 187 LYS A CA 1
ATOM 1493 C C . LYS A 1 187 ? 4.758 12.797 3.053 1.00 96.44 187 LYS A C 1
ATOM 1495 O O . LYS A 1 187 ? 4.501 12.231 4.114 1.00 96.44 187 LYS A O 1
ATOM 1500 N N . ASN A 1 188 ? 3.898 12.842 2.036 1.00 93.00 188 ASN A N 1
ATOM 1501 C CA . ASN A 1 188 ? 2.569 12.231 2.084 1.00 93.00 188 ASN A CA 1
ATOM 1502 C C . ASN A 1 188 ? 2.641 10.708 2.269 1.00 93.00 188 ASN A C 1
ATOM 1504 O O .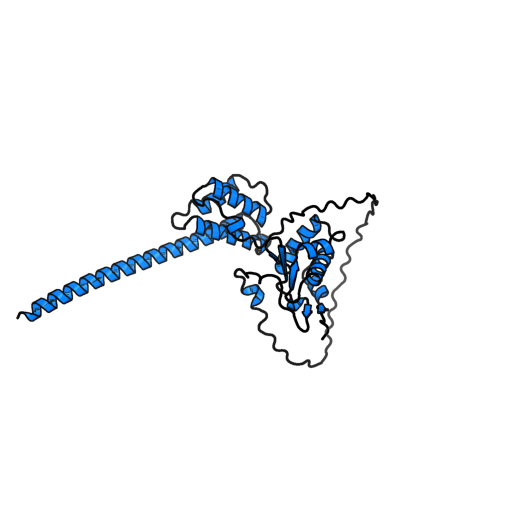 ASN A 1 188 ? 1.862 10.152 3.049 1.00 93.00 188 ASN A O 1
ATOM 1508 N N . LEU A 1 189 ? 3.608 10.039 1.632 1.00 93.81 189 LEU A N 1
ATOM 1509 C CA . LEU A 1 189 ? 3.862 8.609 1.835 1.00 93.81 189 LEU A CA 1
ATOM 1510 C C . LEU A 1 189 ? 4.348 8.299 3.258 1.00 93.81 189 LEU A C 1
ATOM 1512 O O . LEU A 1 189 ? 3.834 7.384 3.898 1.00 93.81 189 LEU A O 1
ATOM 1516 N N . LEU A 1 190 ? 5.301 9.071 3.789 1.00 92.25 190 LEU A N 1
ATOM 1517 C CA . LEU A 1 190 ? 5.800 8.909 5.163 1.00 92.25 190 LEU A CA 1
ATOM 1518 C C . LEU A 1 190 ? 4.701 9.117 6.206 1.00 92.25 190 LEU A C 1
ATOM 1520 O O . LEU A 1 190 ? 4.614 8.357 7.171 1.00 92.25 190 LEU A O 1
ATOM 1524 N N . ASN A 1 191 ? 3.831 10.099 5.995 1.00 87.56 191 ASN A N 1
ATOM 1525 C CA . ASN A 1 191 ? 2.682 10.301 6.862 1.00 87.56 191 ASN A CA 1
ATOM 1526 C C . ASN A 1 191 ? 1.713 9.109 6.776 1.00 87.56 191 ASN A C 1
ATOM 1528 O O . ASN A 1 191 ? 1.352 8.520 7.791 1.00 87.56 191 ASN A O 1
ATOM 1532 N N . SER A 1 192 ? 1.361 8.689 5.560 1.00 83.00 192 SER A N 1
ATOM 1533 C CA . SER A 1 192 ? 0.309 7.689 5.346 1.00 83.00 192 SER A CA 1
ATOM 1534 C C . SER A 1 192 ? 0.707 6.272 5.764 1.00 83.00 192 SER A C 1
ATOM 1536 O O . SER A 1 192 ? -0.071 5.591 6.426 1.00 83.00 192 SER A O 1
ATOM 1538 N N . PHE A 1 193 ? 1.915 5.827 5.407 1.00 85.12 193 PHE A N 1
ATOM 1539 C CA . PHE A 1 193 ? 2.366 4.449 5.645 1.00 85.12 193 PHE A CA 1
ATOM 1540 C C . PHE A 1 193 ? 3.229 4.309 6.902 1.00 85.12 193 PHE A C 1
ATOM 1542 O O . PHE A 1 193 ? 3.266 3.247 7.517 1.00 85.12 193 PHE A O 1
ATOM 1549 N N . CYS A 1 194 ? 3.930 5.366 7.318 1.00 84.81 194 CYS A N 1
ATOM 1550 C CA . CYS A 1 194 ? 4.818 5.304 8.484 1.00 84.81 194 CYS A CA 1
ATOM 1551 C C . CYS A 1 194 ? 4.276 6.073 9.698 1.00 84.81 194 CYS A C 1
ATOM 1553 O O . CYS A 1 194 ? 4.877 5.985 10.767 1.00 84.81 194 CYS A O 1
ATOM 1555 N N . ASN A 1 195 ? 3.153 6.794 9.565 1.00 84.81 195 ASN A N 1
ATOM 1556 C CA . ASN A 1 195 ? 2.582 7.652 10.609 1.00 84.81 195 ASN A CA 1
ATOM 1557 C C . ASN A 1 195 ? 3.589 8.704 11.122 1.00 84.81 195 ASN A C 1
ATOM 1559 O O . ASN A 1 195 ? 3.701 8.948 12.325 1.00 84.81 195 ASN A O 1
ATOM 1563 N N . ILE A 1 196 ? 4.356 9.294 10.197 1.00 88.00 196 ILE A N 1
ATOM 1564 C CA . ILE A 1 196 ? 5.336 10.351 10.472 1.00 88.00 196 ILE A CA 1
ATOM 1565 C C . ILE A 1 196 ? 4.815 11.667 9.888 1.00 88.00 196 ILE A C 1
ATOM 1567 O O . ILE A 1 196 ? 5.000 11.942 8.705 1.00 88.00 196 ILE A O 1
ATOM 1571 N N . GLU A 1 197 ? 4.171 12.487 10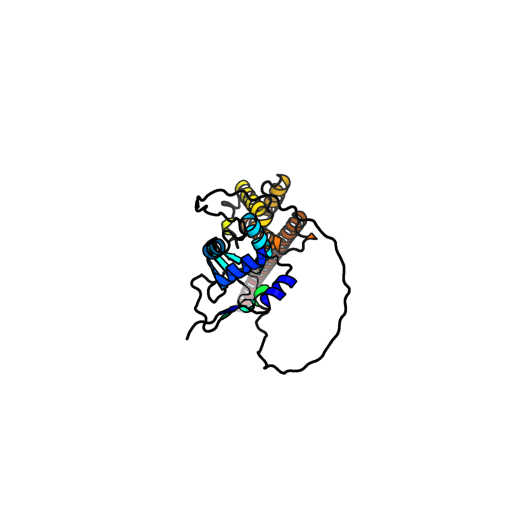.720 1.00 85.12 197 GLU A N 1
ATOM 1572 C CA . GLU A 1 197 ? 3.578 13.772 10.302 1.00 85.12 197 GLU A CA 1
ATOM 1573 C C . GLU A 1 197 ? 4.639 14.836 9.968 1.00 85.12 197 GLU A C 1
ATOM 1575 O O . GLU A 1 197 ? 4.475 15.640 9.046 1.00 85.12 197 GLU A O 1
ATOM 1580 N N . HIS A 1 198 ? 5.756 14.825 10.700 1.00 93.00 198 HIS A N 1
ATOM 1581 C CA . HIS A 1 198 ? 6.837 15.803 10.574 1.00 93.00 198 HIS A CA 1
ATOM 1582 C C . HIS A 1 198 ? 8.190 15.104 10.386 1.00 93.00 198 HIS A C 1
ATOM 1584 O O . HIS A 1 198 ? 9.003 15.072 11.312 1.00 93.00 198 HIS A O 1
ATOM 1590 N N . PRO A 1 199 ? 8.438 14.502 9.207 1.00 92.62 199 PRO A N 1
ATOM 1591 C CA . PRO A 1 199 ? 9.721 13.878 8.921 1.00 92.62 199 PRO A CA 1
ATOM 1592 C C . PRO A 1 199 ? 10.834 14.929 8.912 1.00 92.62 199 PRO A C 1
ATOM 1594 O O . PRO A 1 199 ? 10.654 16.056 8.443 1.00 92.62 199 PRO A O 1
ATOM 1597 N N . ASP A 1 200 ? 12.003 14.559 9.423 1.00 95.94 200 ASP A N 1
ATOM 1598 C CA . ASP A 1 200 ? 13.158 15.444 9.430 1.00 95.94 200 ASP A CA 1
ATOM 1599 C C . ASP A 1 200 ? 13.666 15.714 8.001 1.00 95.94 200 ASP A C 1
ATOM 1601 O O . ASP A 1 200 ? 13.466 14.935 7.060 1.00 95.94 200 ASP A O 1
ATOM 1605 N N . LYS A 1 201 ? 14.365 16.843 7.834 1.00 96.44 201 LYS A N 1
ATOM 1606 C CA . LYS A 1 201 ? 14.876 17.278 6.525 1.00 96.44 201 LYS A CA 1
ATOM 1607 C C . LYS A 1 201 ? 15.829 16.257 5.897 1.00 96.44 201 LYS A C 1
ATOM 1609 O O . LYS A 1 201 ? 15.877 16.161 4.670 1.00 96.44 201 LYS A O 1
ATOM 1614 N N . ALA A 1 202 ? 16.588 15.510 6.702 1.00 95.88 202 ALA A N 1
ATOM 1615 C CA . ALA A 1 202 ? 17.539 14.531 6.189 1.00 95.88 202 ALA A CA 1
ATOM 1616 C C . ALA A 1 202 ? 16.815 13.294 5.643 1.00 95.88 202 ALA A C 1
ATOM 1618 O O . ALA A 1 202 ? 17.157 12.835 4.551 1.00 95.88 202 ALA A O 1
ATOM 1619 N N . THR A 1 203 ? 15.775 12.811 6.328 1.00 95.44 203 THR A N 1
ATOM 1620 C CA . THR A 1 203 ? 14.907 11.726 5.850 1.00 95.44 203 THR A CA 1
ATOM 1621 C C . THR A 1 203 ? 14.242 12.094 4.527 1.00 95.44 203 THR A C 1
ATOM 1623 O O . THR A 1 203 ? 14.388 11.354 3.551 1.00 95.44 203 THR A O 1
ATOM 1626 N N . LEU A 1 204 ? 13.590 13.261 4.450 1.00 96.81 204 LEU A N 1
ATOM 1627 C CA . LEU A 1 204 ? 12.959 13.730 3.210 1.00 96.81 204 LEU A CA 1
ATOM 1628 C C . LEU A 1 204 ? 13.971 13.828 2.067 1.00 96.81 204 LEU A C 1
ATOM 1630 O O . LEU A 1 204 ? 13.773 13.238 1.008 1.00 96.81 204 LEU A O 1
ATOM 1634 N N . SER A 1 205 ? 15.098 14.504 2.304 1.00 97.12 205 SER A N 1
ATOM 1635 C CA . SER A 1 205 ? 16.148 14.662 1.296 1.00 97.12 205 SER A CA 1
ATOM 1636 C C . SER A 1 205 ? 16.691 13.313 0.818 1.00 97.12 205 SER A C 1
ATOM 1638 O O . SER A 1 205 ? 16.922 13.132 -0.375 1.00 97.12 205 SER A O 1
ATOM 1640 N N . SER A 1 206 ? 16.847 12.341 1.720 1.00 96.56 206 SER A N 1
ATOM 1641 C CA . SER A 1 206 ? 17.364 11.010 1.390 1.00 96.56 206 SER A CA 1
ATOM 1642 C C . SER A 1 206 ? 16.435 10.242 0.449 1.00 96.56 206 SER A C 1
ATOM 1644 O O . SER A 1 206 ? 16.909 9.701 -0.550 1.00 96.56 206 SER A O 1
ATOM 1646 N N . PHE A 1 207 ? 15.128 10.217 0.725 1.00 96.88 207 PHE A N 1
ATOM 1647 C CA . PHE A 1 207 ? 14.149 9.557 -0.146 1.00 96.88 207 PHE A CA 1
ATOM 1648 C C . PHE A 1 207 ? 13.945 10.313 -1.465 1.00 96.88 207 PHE A C 1
ATOM 1650 O O . PHE A 1 207 ? 13.957 9.687 -2.524 1.00 96.88 207 PHE A O 1
ATOM 1657 N N . THR A 1 208 ? 13.863 11.648 -1.436 1.00 97.25 208 THR A N 1
ATOM 1658 C CA . THR A 1 208 ? 13.779 12.463 -2.659 1.00 97.25 208 THR A CA 1
ATOM 1659 C C . THR A 1 208 ? 14.998 12.240 -3.556 1.00 97.25 208 THR A C 1
ATOM 1661 O O . THR A 1 208 ? 14.855 12.051 -4.761 1.00 97.25 208 THR A O 1
ATOM 1664 N N . ASN A 1 209 ? 16.207 12.211 -2.986 1.00 96.69 209 ASN A N 1
ATOM 1665 C CA . ASN A 1 209 ? 17.434 11.966 -3.747 1.00 96.69 209 ASN A CA 1
ATOM 1666 C C . ASN A 1 209 ? 17.472 10.567 -4.356 1.00 96.69 209 ASN A C 1
ATOM 1668 O O . ASN A 1 209 ? 18.004 10.417 -5.452 1.00 96.69 209 ASN A O 1
ATOM 1672 N N . ILE A 1 210 ? 16.921 9.558 -3.673 1.00 94.44 210 ILE A N 1
ATOM 1673 C CA . ILE A 1 210 ? 16.806 8.221 -4.253 1.00 94.44 210 ILE A CA 1
ATOM 1674 C C . ILE A 1 210 ? 15.988 8.263 -5.540 1.00 94.44 210 ILE A C 1
ATOM 1676 O O . ILE A 1 210 ? 16.385 7.610 -6.490 1.00 94.44 210 ILE A O 1
ATOM 1680 N N . VAL A 1 211 ? 14.873 8.994 -5.580 1.00 95.12 211 VAL A N 1
ATOM 1681 C CA . VAL A 1 211 ? 14.012 9.050 -6.772 1.00 95.12 211 VAL A CA 1
ATOM 1682 C C . VAL A 1 211 ? 14.663 9.892 -7.873 1.00 95.12 211 VAL A C 1
ATOM 1684 O O . VAL A 1 211 ? 14.816 9.427 -9.000 1.00 95.12 211 VAL A O 1
ATOM 1687 N N . MET A 1 212 ? 15.106 11.102 -7.523 1.00 95.12 212 MET A N 1
ATOM 1688 C CA . MET A 1 212 ? 15.559 12.128 -8.472 1.00 95.12 212 MET A CA 1
ATOM 1689 C C . MET A 1 212 ? 16.955 11.882 -9.057 1.00 95.12 212 MET A C 1
ATOM 1691 O O . MET A 1 212 ? 17.251 12.337 -10.156 1.00 95.12 212 MET A O 1
ATOM 1695 N N . ASN A 1 213 ? 17.851 11.198 -8.336 1.00 92.81 213 ASN A N 1
ATOM 1696 C CA . ASN A 1 213 ? 19.249 11.050 -8.768 1.00 92.81 213 ASN A CA 1
ATOM 1697 C C . ASN A 1 213 ? 19.522 9.715 -9.484 1.00 92.81 213 ASN A C 1
ATOM 1699 O O . ASN A 1 213 ? 20.681 9.302 -9.617 1.00 92.81 213 ASN A O 1
ATOM 1703 N N . THR A 1 214 ? 18.483 9.020 -9.957 1.00 86.69 214 THR A N 1
ATOM 1704 C CA . THR A 1 214 ? 18.652 7.778 -10.721 1.00 86.69 214 THR A CA 1
ATOM 1705 C C . THR A 1 214 ? 19.045 8.075 -12.169 1.00 86.69 214 THR A C 1
ATOM 1707 O O . THR A 1 214 ? 18.233 8.408 -13.016 1.00 86.69 214 THR A O 1
ATOM 1710 N N . LYS A 1 215 ? 20.332 7.925 -12.508 1.00 80.62 215 LYS A N 1
ATOM 1711 C CA . LYS A 1 215 ? 20.847 8.293 -13.847 1.00 80.62 215 LYS A CA 1
ATOM 1712 C C . LYS A 1 215 ? 20.269 7.490 -15.026 1.00 80.62 215 LYS A C 1
ATOM 1714 O O . LYS A 1 215 ? 20.459 7.890 -16.169 1.00 80.62 215 LYS A O 1
ATOM 1719 N N . GLN A 1 216 ? 19.686 6.313 -14.792 1.00 84.19 216 GLN A N 1
ATOM 1720 C CA . GLN A 1 216 ? 19.264 5.400 -15.872 1.00 84.19 216 GLN A CA 1
ATOM 1721 C C . GLN A 1 216 ? 17.834 4.867 -15.711 1.00 84.19 216 GLN A C 1
ATOM 1723 O O . GLN A 1 216 ? 17.357 4.170 -16.605 1.00 84.19 216 GLN A O 1
ATOM 1728 N N . VAL A 1 217 ? 17.156 5.195 -14.609 1.00 87.44 217 VAL A N 1
ATOM 1729 C CA . VAL A 1 217 ? 15.746 4.865 -14.375 1.00 87.44 217 VAL A CA 1
ATOM 1730 C C . VAL A 1 217 ? 14.970 6.173 -14.482 1.00 87.44 217 VAL A C 1
ATOM 1732 O O . VAL A 1 217 ? 15.458 7.208 -14.051 1.00 87.44 217 VAL A O 1
ATOM 1735 N N . LYS A 1 218 ? 13.788 6.156 -15.104 1.00 92.31 218 LYS A N 1
ATOM 1736 C CA . LYS A 1 218 ? 12.934 7.351 -15.144 1.00 92.31 218 LYS A CA 1
ATOM 1737 C C . LYS A 1 218 ? 12.461 7.678 -13.725 1.00 92.31 218 LYS A C 1
ATOM 1739 O O . LYS A 1 218 ? 12.083 6.752 -13.005 1.00 92.31 218 LYS A O 1
ATOM 1744 N N . ASN A 1 219 ? 12.380 8.958 -13.361 1.00 94.75 219 ASN A N 1
ATOM 1745 C CA . ASN A 1 219 ? 11.921 9.382 -12.029 1.00 94.75 219 ASN A CA 1
ATOM 1746 C C . ASN A 1 219 ? 10.547 8.785 -11.676 1.00 94.75 219 ASN A C 1
ATOM 1748 O O . ASN A 1 219 ? 10.338 8.348 -10.548 1.00 94.75 219 ASN A O 1
ATOM 1752 N N . GLN A 1 220 ? 9.645 8.668 -12.659 1.00 94.69 220 GLN A N 1
ATOM 1753 C CA . GLN A 1 220 ? 8.350 7.996 -12.501 1.00 94.69 220 GLN A CA 1
ATOM 1754 C C . GLN A 1 220 ? 8.487 6.538 -12.043 1.00 94.69 220 GLN A C 1
ATOM 1756 O O . GLN A 1 220 ? 7.884 6.139 -11.051 1.00 94.69 220 GLN A O 1
ATOM 1761 N N . THR A 1 221 ? 9.326 5.751 -12.715 1.00 93.12 221 THR A N 1
ATOM 1762 C CA . THR A 1 221 ? 9.569 4.347 -12.357 1.00 93.12 221 THR A CA 1
ATOM 1763 C C . THR A 1 221 ? 10.274 4.226 -11.003 1.00 93.12 221 THR A C 1
ATOM 1765 O O . THR A 1 221 ? 9.959 3.344 -10.208 1.00 93.12 221 THR A O 1
ATOM 1768 N N . ALA A 1 222 ? 11.206 5.131 -10.689 1.00 95.00 222 ALA A N 1
ATOM 1769 C CA . ALA A 1 222 ? 11.842 5.167 -9.372 1.00 95.00 222 ALA A CA 1
ATOM 1770 C C . ALA A 1 222 ? 10.825 5.481 -8.256 1.00 95.00 222 ALA A C 1
ATOM 1772 O O . ALA A 1 222 ? 10.871 4.875 -7.183 1.00 95.00 222 ALA A O 1
ATOM 1773 N N . PHE A 1 223 ? 9.871 6.376 -8.522 1.00 96.19 223 PHE A N 1
ATOM 1774 C CA . PHE A 1 223 ? 8.779 6.684 -7.604 1.00 96.19 223 PHE A CA 1
ATOM 1775 C C . PHE A 1 223 ? 7.788 5.518 -7.457 1.00 96.19 223 PHE A C 1
ATOM 1777 O O . PHE A 1 223 ? 7.327 5.248 -6.353 1.00 96.19 223 PHE A O 1
ATOM 1784 N N . GLU A 1 224 ? 7.496 4.767 -8.520 1.00 94.25 224 GLU A N 1
ATOM 1785 C CA . GLU A 1 224 ? 6.707 3.527 -8.433 1.00 94.25 224 GLU A CA 1
ATOM 1786 C C . GLU A 1 224 ? 7.354 2.511 -7.483 1.00 94.25 224 GLU A C 1
ATOM 1788 O O . GLU A 1 224 ? 6.678 1.927 -6.632 1.00 94.25 224 GLU A O 1
ATOM 1793 N N . TYR A 1 225 ? 8.677 2.334 -7.557 1.00 95.31 225 TYR A N 1
ATOM 1794 C CA . TYR A 1 225 ? 9.392 1.487 -6.602 1.00 95.31 225 TYR A CA 1
ATOM 1795 C C . TYR A 1 225 ? 9.323 2.027 -5.175 1.00 95.31 225 TYR A C 1
ATOM 1797 O O . TYR A 1 225 ? 9.137 1.235 -4.247 1.00 95.31 225 TYR A O 1
ATOM 1805 N N . LEU A 1 226 ? 9.433 3.346 -4.991 1.00 95.75 226 LEU A N 1
ATOM 1806 C CA . LEU A 1 226 ? 9.229 4.000 -3.698 1.00 95.75 226 LEU A CA 1
ATOM 1807 C C . LEU A 1 226 ? 7.843 3.659 -3.143 1.00 95.75 226 LEU A C 1
ATOM 1809 O O . LEU A 1 226 ? 7.755 3.064 -2.070 1.00 95.75 226 LEU A O 1
ATOM 1813 N N . PHE A 1 227 ? 6.787 3.955 -3.898 1.00 94.94 227 PHE A N 1
ATOM 1814 C CA . PHE A 1 227 ? 5.403 3.704 -3.513 1.00 94.94 227 PHE A CA 1
ATOM 1815 C C . PHE A 1 227 ? 5.172 2.239 -3.125 1.00 94.94 227 PHE A C 1
ATOM 1817 O O . PHE A 1 227 ? 4.705 1.955 -2.023 1.00 94.94 227 PHE A O 1
ATOM 1824 N N . ASN A 1 228 ? 5.586 1.295 -3.975 1.00 91.62 228 ASN A N 1
ATOM 1825 C CA . ASN A 1 228 ? 5.419 -0.134 -3.708 1.00 91.62 228 ASN A CA 1
ATOM 1826 C C . ASN A 1 228 ? 6.167 -0.578 -2.443 1.00 91.62 228 ASN A C 1
ATOM 1828 O O . ASN A 1 228 ? 5.657 -1.378 -1.663 1.00 91.62 228 ASN A O 1
ATOM 1832 N N . THR A 1 229 ? 7.364 -0.037 -2.201 1.00 94.06 229 THR A N 1
ATOM 1833 C CA . THR A 1 229 ? 8.144 -0.375 -1.001 1.00 94.06 229 THR A CA 1
ATOM 1834 C C . THR A 1 229 ? 7.478 0.163 0.271 1.00 94.06 229 THR A C 1
ATOM 1836 O O . THR A 1 229 ? 7.513 -0.510 1.303 1.00 94.06 229 THR A O 1
ATOM 1839 N N . PHE A 1 230 ? 6.857 1.345 0.201 1.00 92.81 230 PHE A N 1
ATOM 1840 C CA . PHE A 1 230 ? 6.061 1.923 1.289 1.00 92.81 230 PHE A CA 1
ATOM 1841 C C . PHE A 1 230 ? 4.773 1.133 1.538 1.00 92.81 230 PHE A C 1
ATOM 1843 O O . PHE A 1 230 ? 4.457 0.837 2.687 1.00 92.81 230 PHE A O 1
ATOM 1850 N N . ASN A 1 231 ? 4.082 0.707 0.482 1.00 87.06 231 ASN A N 1
ATOM 1851 C CA . ASN A 1 231 ? 2.884 -0.123 0.593 1.00 87.06 231 ASN A CA 1
ATOM 1852 C C . ASN A 1 231 ? 3.174 -1.473 1.281 1.00 87.06 231 ASN A C 1
ATOM 1854 O O . ASN A 1 231 ? 2.383 -1.976 2.075 1.00 87.06 231 ASN A O 1
ATOM 1858 N N . GLU A 1 232 ? 4.361 -2.036 1.049 1.00 87.00 232 GLU A N 1
ATOM 1859 C CA . GLU A 1 232 ? 4.820 -3.262 1.710 1.00 87.00 232 GLU A CA 1
ATOM 1860 C C . GLU A 1 232 ? 5.258 -3.055 3.173 1.00 87.00 232 GLU A C 1
ATOM 1862 O O . GLU A 1 232 ? 5.452 -4.037 3.894 1.00 87.00 232 GLU A O 1
ATOM 1867 N N . PHE A 1 233 ? 5.410 -1.813 3.649 1.00 87.69 233 PHE A N 1
ATOM 1868 C CA . PHE A 1 233 ? 6.028 -1.506 4.945 1.00 87.69 233 PHE A CA 1
ATOM 1869 C C . PHE A 1 233 ? 5.366 -2.234 6.124 1.00 87.69 233 PHE A C 1
ATOM 1871 O O . PHE A 1 233 ? 6.053 -2.793 6.983 1.00 87.69 233 PHE A O 1
ATOM 1878 N N . HIS A 1 234 ? 4.033 -2.309 6.138 1.00 78.00 234 HIS A N 1
ATOM 1879 C CA . HIS A 1 234 ? 3.277 -2.989 7.194 1.00 78.00 234 HIS A CA 1
ATOM 1880 C C . HIS A 1 234 ? 3.383 -4.519 7.146 1.00 78.00 234 HIS A C 1
ATOM 1882 O O . HIS A 1 234 ? 3.077 -5.192 8.133 1.00 78.00 234 HIS A O 1
ATOM 1888 N N . THR A 1 235 ? 3.830 -5.085 6.026 1.00 81.56 235 THR A N 1
ATOM 1889 C CA . THR A 1 235 ? 3.997 -6.536 5.866 1.00 81.56 235 THR A CA 1
ATOM 1890 C C . THR A 1 235 ? 5.326 -7.032 6.437 1.00 81.56 235 THR A C 1
ATOM 1892 O O . THR A 1 235 ? 5.468 -8.217 6.738 1.00 81.56 235 THR A O 1
ATOM 1895 N N . TYR A 1 236 ? 6.297 -6.138 6.657 1.00 83.81 236 TYR A N 1
ATOM 1896 C CA . TYR A 1 236 ? 7.592 -6.516 7.215 1.00 83.81 236 TYR A CA 1
ATOM 1897 C C . TYR A 1 236 ? 7.478 -7.004 8.672 1.00 83.81 236 TYR A C 1
ATOM 1899 O O . TYR A 1 236 ? 6.615 -6.526 9.411 1.00 83.81 236 TYR A O 1
ATOM 1907 N N . PRO A 1 237 ? 8.354 -7.924 9.125 1.00 85.50 237 PRO A N 1
ATOM 1908 C CA . PRO A 1 237 ? 8.462 -8.299 10.537 1.00 85.50 237 PRO A CA 1
ATOM 1909 C C . PRO A 1 237 ? 8.770 -7.091 11.429 1.00 85.50 237 PRO A C 1
ATOM 1911 O O . PRO A 1 237 ? 9.441 -6.163 10.984 1.00 85.50 237 PRO A O 1
ATOM 1914 N N . GLU A 1 238 ? 8.357 -7.121 12.697 1.00 76.31 238 GLU A N 1
ATOM 1915 C CA . GLU A 1 238 ? 8.468 -5.987 13.633 1.00 76.31 238 GLU A CA 1
ATOM 1916 C C . GLU A 1 238 ? 9.888 -5.396 13.714 1.00 76.31 238 GLU A C 1
ATOM 1918 O O . GLU A 1 238 ? 10.065 -4.194 13.532 1.00 76.31 238 GLU A O 1
ATOM 1923 N N . GLY A 1 239 ? 10.927 -6.235 13.812 1.00 87.44 239 GLY A N 1
ATOM 1924 C CA . GLY A 1 239 ? 12.328 -5.779 13.823 1.00 87.44 239 GLY A CA 1
ATOM 1925 C C . GLY A 1 239 ? 12.820 -5.123 12.519 1.00 87.44 239 GLY A C 1
ATOM 1926 O O . GLY A 1 239 ? 13.878 -4.496 12.493 1.00 87.44 239 GLY A O 1
ATOM 1927 N N . LYS A 1 240 ? 12.063 -5.247 11.424 1.00 92.00 240 LYS A N 1
ATOM 1928 C CA . LYS A 1 240 ? 12.358 -4.673 10.101 1.00 92.00 240 LYS A CA 1
ATOM 1929 C C . LYS A 1 240 ? 11.442 -3.499 9.736 1.00 92.00 240 LYS A C 1
ATOM 1931 O O . LYS A 1 240 ? 11.676 -2.859 8.714 1.00 92.00 240 LYS A O 1
ATOM 1936 N N . ARG A 1 241 ? 10.440 -3.163 10.557 1.00 89.44 241 ARG A N 1
ATOM 1937 C CA . ARG A 1 241 ? 9.553 -2.001 10.348 1.00 89.44 241 ARG A CA 1
ATOM 1938 C C . ARG A 1 241 ? 10.217 -0.699 10.799 1.00 89.44 241 ARG A C 1
ATOM 1940 O O . ARG A 1 241 ? 9.766 -0.035 11.723 1.00 89.44 241 ARG A O 1
ATOM 1947 N N . ASN A 1 242 ? 11.322 -0.338 10.156 1.00 94.06 242 ASN A N 1
ATOM 1948 C CA . ASN A 1 242 ? 12.019 0.923 10.399 1.00 94.06 242 ASN A CA 1
ATOM 1949 C C . ASN A 1 242 ? 12.466 1.574 9.083 1.00 94.06 242 ASN A C 1
ATOM 1951 O O . ASN A 1 242 ? 12.677 0.890 8.078 1.00 94.06 242 ASN A O 1
ATOM 1955 N N . LEU A 1 243 ? 12.637 2.900 9.098 1.00 93.50 243 LEU A N 1
ATOM 1956 C CA . LEU A 1 243 ? 13.007 3.678 7.910 1.00 93.50 243 LEU A CA 1
ATOM 1957 C C . LEU A 1 243 ? 14.352 3.251 7.312 1.00 93.50 243 LEU A C 1
ATOM 1959 O O . LEU A 1 243 ? 14.515 3.275 6.096 1.00 93.50 243 LEU A O 1
ATOM 1963 N N . GLY A 1 244 ? 15.301 2.818 8.145 1.00 94.94 244 GLY A N 1
ATOM 1964 C CA . GLY A 1 244 ? 16.602 2.340 7.679 1.00 94.94 244 GLY A CA 1
ATOM 1965 C C . GLY A 1 244 ? 16.485 1.077 6.823 1.00 94.94 244 GLY A C 1
ATOM 1966 O O . GLY A 1 244 ? 17.124 0.973 5.775 1.00 94.94 244 GLY A O 1
ATOM 1967 N N . TYR A 1 245 ? 15.645 0.126 7.232 1.00 95.56 245 TYR A N 1
ATOM 1968 C CA . TYR A 1 245 ? 15.348 -1.068 6.443 1.00 95.56 245 TYR A CA 1
ATOM 1969 C C . TYR A 1 245 ? 14.577 -0.721 5.167 1.00 95.56 245 TYR A C 1
ATOM 1971 O O . TYR A 1 245 ? 14.948 -1.187 4.090 1.00 95.56 245 TYR A O 1
ATOM 1979 N N . LEU A 1 246 ? 13.561 0.142 5.276 1.00 94.25 246 LEU A N 1
ATOM 1980 C CA . LEU A 1 246 ? 12.766 0.615 4.142 1.00 94.25 246 LEU A CA 1
ATOM 1981 C C . LEU A 1 246 ? 13.652 1.260 3.065 1.00 94.25 246 LEU A C 1
ATOM 1983 O O . LEU A 1 246 ? 13.580 0.891 1.894 1.00 94.25 246 LEU A O 1
ATOM 1987 N N . TYR A 1 247 ? 14.556 2.151 3.477 1.00 95.69 247 TYR A N 1
ATOM 1988 C CA . TYR A 1 247 ? 15.528 2.806 2.605 1.00 95.69 247 TYR A CA 1
ATOM 1989 C C . TYR A 1 247 ? 16.455 1.797 1.917 1.00 95.69 247 TYR A C 1
ATOM 1991 O O . TYR A 1 247 ? 16.631 1.842 0.700 1.00 95.69 247 TYR A O 1
ATOM 1999 N N . LYS A 1 248 ? 17.022 0.845 2.673 1.00 96.12 248 LYS A N 1
ATOM 2000 C CA . LYS A 1 248 ? 17.879 -0.215 2.113 1.00 96.12 248 LYS A CA 1
ATOM 2001 C C . LYS A 1 248 ? 17.129 -1.066 1.088 1.00 96.12 248 LYS A C 1
ATOM 2003 O O . LYS A 1 248 ? 17.694 -1.401 0.050 1.00 96.12 248 LYS A O 1
ATOM 2008 N N . ARG A 1 249 ? 15.869 -1.408 1.368 1.00 95.75 249 ARG A N 1
ATOM 2009 C CA . ARG A 1 249 ? 15.035 -2.228 0.482 1.00 95.75 249 ARG A CA 1
ATOM 2010 C C . ARG A 1 249 ? 14.707 -1.498 -0.816 1.00 95.75 249 ARG A C 1
ATOM 2012 O O . ARG A 1 249 ? 14.865 -2.079 -1.885 1.00 95.75 249 ARG A O 1
ATOM 2019 N N . LEU A 1 250 ? 14.318 -0.229 -0.713 1.00 94.94 250 LEU A N 1
ATOM 2020 C CA . LEU A 1 250 ? 14.068 0.636 -1.860 1.00 94.94 250 LEU A CA 1
ATOM 2021 C C . LEU A 1 250 ? 15.313 0.779 -2.737 1.00 94.94 250 LEU A C 1
ATOM 2023 O O . LEU A 1 250 ? 15.243 0.586 -3.948 1.00 94.94 250 LEU A O 1
ATOM 2027 N N . LYS A 1 251 ? 16.457 1.086 -2.115 1.00 94.12 251 LYS A N 1
ATOM 2028 C CA . LYS A 1 251 ? 17.725 1.229 -2.826 1.00 94.12 251 LYS A CA 1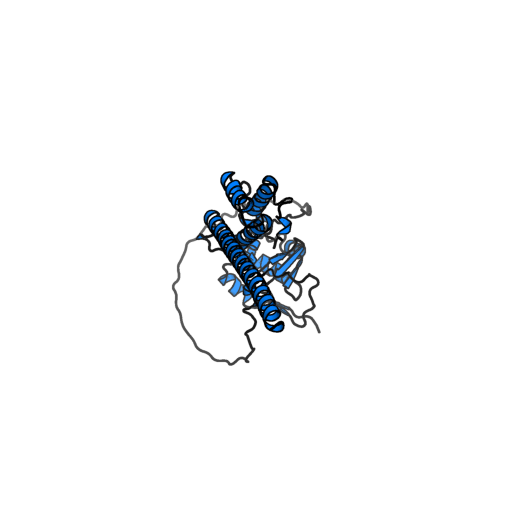
ATOM 2029 C C . LYS A 1 251 ? 18.083 -0.053 -3.578 1.00 94.12 251 LYS A C 1
ATOM 2031 O O . LYS A 1 251 ? 18.400 0.027 -4.755 1.00 94.12 251 LYS A O 1
ATOM 2036 N N . GLY A 1 252 ? 17.929 -1.216 -2.938 1.00 94.56 252 GLY A N 1
ATOM 2037 C CA . GLY A 1 252 ? 18.126 -2.513 -3.587 1.00 94.56 252 GLY A CA 1
ATOM 2038 C C . GLY A 1 252 ? 17.255 -2.693 -4.833 1.00 94.56 252 GLY A C 1
ATOM 2039 O O . GLY A 1 252 ? 17.779 -3.027 -5.883 1.00 94.56 252 GLY A O 1
ATOM 2040 N N . ARG A 1 253 ? 15.954 -2.372 -4.764 1.00 93.56 253 ARG A N 1
ATOM 2041 C CA . ARG A 1 253 ? 15.051 -2.468 -5.930 1.00 93.56 253 ARG A CA 1
ATOM 2042 C C . ARG A 1 253 ? 15.463 -1.558 -7.087 1.00 93.56 253 ARG A C 1
ATOM 2044 O O . ARG A 1 253 ? 15.362 -1.947 -8.246 1.00 93.56 253 ARG A O 1
ATOM 2051 N N . ILE A 1 254 ? 15.911 -0.345 -6.777 1.00 91.75 254 ILE A N 1
ATOM 2052 C CA . ILE A 1 254 ? 16.392 0.599 -7.790 1.00 91.75 254 ILE A CA 1
ATOM 2053 C C . ILE A 1 254 ? 17.715 0.119 -8.388 1.00 91.75 254 ILE A C 1
ATOM 2055 O O . ILE A 1 254 ? 17.879 0.180 -9.603 1.00 91.75 254 ILE A O 1
ATOM 2059 N N . ASP A 1 255 ? 18.633 -0.387 -7.564 1.00 91.25 255 ASP A N 1
ATOM 2060 C CA . ASP A 1 255 ? 19.906 -0.948 -8.018 1.00 91.25 255 ASP A CA 1
ATOM 2061 C C . ASP A 1 255 ? 19.680 -2.183 -8.913 1.00 91.25 255 ASP A C 1
ATOM 2063 O O . ASP A 1 255 ? 20.283 -2.277 -9.983 1.00 91.25 255 ASP A O 1
ATOM 2067 N N . ASP A 1 256 ? 18.745 -3.068 -8.555 1.00 91.25 256 ASP A N 1
ATOM 2068 C CA . ASP A 1 256 ? 18.346 -4.222 -9.372 1.00 91.25 256 ASP A CA 1
ATOM 2069 C C . ASP A 1 256 ? 17.777 -3.772 -10.730 1.00 91.25 256 ASP A C 1
ATOM 2071 O O . ASP A 1 256 ? 18.191 -4.260 -11.785 1.00 91.25 256 ASP A O 1
ATOM 2075 N N . ALA A 1 257 ? 16.890 -2.769 -10.731 1.00 88.31 257 ALA A N 1
ATOM 2076 C CA . ALA A 1 257 ? 16.337 -2.197 -11.959 1.00 88.31 257 ALA A CA 1
ATOM 2077 C C . ALA A 1 257 ? 17.412 -1.515 -12.829 1.00 88.31 257 ALA A C 1
ATOM 2079 O O . ALA A 1 257 ? 17.354 -1.572 -14.060 1.00 88.31 257 ALA A O 1
ATOM 2080 N N . LEU A 1 258 ? 18.411 -0.881 -12.207 1.00 88.00 258 LEU A N 1
ATOM 2081 C CA . LEU A 1 258 ? 19.560 -0.295 -12.899 1.00 88.00 258 LEU A CA 1
ATOM 2082 C C . LEU A 1 258 ? 20.421 -1.370 -13.567 1.00 88.00 258 LEU A C 1
ATOM 2084 O O . LEU A 1 258 ? 20.844 -1.186 -14.711 1.00 88.00 258 LEU A O 1
ATOM 2088 N N . ILE A 1 259 ? 20.683 -2.479 -12.873 1.00 90.25 259 ILE A N 1
ATOM 2089 C CA . ILE A 1 259 ? 21.426 -3.619 -13.422 1.00 90.25 259 ILE A CA 1
ATOM 2090 C C . ILE A 1 259 ? 20.676 -4.182 -14.630 1.00 90.25 259 ILE A C 1
ATOM 2092 O O . ILE A 1 259 ? 21.251 -4.278 -15.717 1.00 90.25 259 ILE A O 1
ATOM 2096 N N . GLU A 1 260 ? 19.377 -4.439 -14.488 1.00 88.94 260 GLU A N 1
ATOM 2097 C CA . GLU A 1 260 ? 18.555 -4.969 -15.574 1.00 88.94 260 GLU A CA 1
ATOM 2098 C C . GLU A 1 260 ? 18.526 -4.022 -16.790 1.00 88.94 260 GLU A C 1
ATOM 2100 O O . GLU A 1 260 ? 18.673 -4.451 -17.940 1.00 88.94 260 GLU A O 1
ATOM 2105 N N . ALA A 1 261 ? 18.404 -2.711 -16.562 1.00 84.12 261 ALA A N 1
ATOM 2106 C CA . ALA A 1 261 ? 18.437 -1.714 -17.630 1.00 84.12 261 ALA A CA 1
ATOM 2107 C C . ALA A 1 261 ? 19.782 -1.700 -18.381 1.00 84.12 261 ALA A C 1
ATOM 2109 O O . ALA A 1 261 ? 19.804 -1.546 -19.608 1.00 84.12 261 ALA A O 1
ATOM 2110 N N . ARG A 1 262 ? 20.906 -1.885 -17.675 1.00 87.12 262 ARG A N 1
ATOM 2111 C CA . ARG A 1 262 ? 22.243 -1.983 -18.288 1.00 87.12 262 ARG A CA 1
ATOM 2112 C C . ARG A 1 262 ? 22.387 -3.243 -19.125 1.00 87.12 262 ARG A C 1
ATOM 2114 O O . ARG A 1 262 ? 22.863 -3.159 -20.256 1.00 87.12 262 ARG A O 1
ATOM 2121 N N . GLU A 1 263 ? 21.939 -4.383 -18.612 1.00 91.94 263 GLU A N 1
ATOM 2122 C CA . GLU A 1 263 ? 21.980 -5.648 -19.347 1.00 91.94 263 GLU A CA 1
ATOM 2123 C C . GLU A 1 263 ? 21.134 -5.596 -20.622 1.00 91.94 263 GLU A C 1
ATOM 2125 O O . GLU A 1 263 ? 21.580 -6.045 -21.680 1.00 91.94 263 GLU A O 1
ATOM 2130 N N . ARG A 1 264 ? 19.941 -4.990 -20.560 1.00 89.00 264 ARG A N 1
ATOM 2131 C CA . ARG A 1 264 ? 19.090 -4.779 -21.742 1.00 89.00 264 ARG A CA 1
ATOM 2132 C C . ARG A 1 264 ? 19.779 -3.901 -22.787 1.00 89.00 264 ARG A C 1
ATOM 2134 O O . ARG A 1 264 ? 19.776 -4.260 -23.963 1.00 89.00 264 ARG A O 1
ATOM 2141 N N . LYS A 1 265 ? 20.417 -2.796 -22.381 1.00 88.62 265 LYS A N 1
ATOM 2142 C CA . LYS A 1 265 ? 21.185 -1.940 -23.306 1.00 88.62 265 LYS A CA 1
ATOM 2143 C C . LYS A 1 265 ? 22.366 -2.682 -23.931 1.00 88.62 265 LYS A C 1
ATOM 2145 O O . LYS A 1 265 ? 22.554 -2.595 -25.139 1.00 88.62 265 LYS A O 1
ATOM 2150 N N . ALA A 1 266 ? 23.119 -3.452 -23.147 1.00 91.81 266 ALA A N 1
ATOM 2151 C CA . ALA A 1 266 ? 24.236 -4.245 -23.659 1.00 91.81 266 ALA A CA 1
ATOM 2152 C C . ALA A 1 266 ? 23.773 -5.299 -24.681 1.00 91.81 266 ALA A C 1
ATOM 2154 O O . ALA A 1 266 ? 24.411 -5.478 -25.715 1.00 91.81 266 ALA A O 1
ATOM 2155 N N . LYS A 1 267 ? 22.632 -5.960 -24.431 1.00 93.62 267 LYS A N 1
ATOM 2156 C CA . LYS A 1 267 ? 22.018 -6.895 -25.389 1.00 93.62 267 LYS A CA 1
ATOM 2157 C C . LYS A 1 267 ? 21.601 -6.198 -26.685 1.00 93.62 267 LYS A C 1
ATOM 2159 O O . LYS A 1 267 ? 21.869 -6.731 -27.755 1.00 93.62 267 LYS A O 1
ATOM 2164 N N . GLN A 1 268 ? 20.998 -5.011 -26.600 1.00 92.50 268 GLN A N 1
ATOM 2165 C CA . GLN A 1 268 ? 20.603 -4.235 -27.782 1.00 92.50 268 GLN A CA 1
ATOM 2166 C C . GLN A 1 268 ? 21.805 -3.785 -28.619 1.00 92.50 268 GLN A C 1
ATOM 2168 O O . GLN A 1 268 ? 21.736 -3.845 -29.841 1.00 92.50 268 GLN A O 1
ATOM 2173 N N . ILE A 1 269 ? 22.901 -3.364 -27.981 1.00 93.50 269 ILE A N 1
ATOM 2174 C CA . ILE A 1 269 ? 24.136 -2.984 -28.686 1.00 93.50 269 ILE A CA 1
ATOM 2175 C C . ILE A 1 269 ? 24.706 -4.192 -29.433 1.00 93.50 269 ILE A C 1
ATOM 2177 O O . ILE A 1 269 ? 24.888 -4.111 -30.639 1.00 93.50 269 ILE A O 1
ATOM 2181 N N . LYS A 1 270 ? 24.851 -5.343 -28.763 1.00 93.69 270 LYS A N 1
ATOM 2182 C CA . LYS A 1 270 ? 25.324 -6.580 -29.408 1.00 93.69 270 LYS A CA 1
ATOM 2183 C C . LYS A 1 270 ? 24.437 -7.027 -30.569 1.00 93.69 270 LYS A C 1
ATOM 2185 O O . LYS A 1 270 ? 24.931 -7.517 -31.574 1.00 93.69 270 LYS A O 1
ATOM 2190 N N . GLN A 1 271 ? 23.118 -6.883 -30.436 1.00 93.00 271 GLN A N 1
ATOM 2191 C CA . GLN A 1 271 ? 22.186 -7.204 -31.520 1.00 93.00 271 GLN A CA 1
ATOM 2192 C C . GLN A 1 271 ? 22.358 -6.271 -32.721 1.00 93.00 271 GLN A C 1
ATOM 2194 O O . GLN A 1 271 ? 22.287 -6.745 -33.850 1.00 93.00 271 GLN A O 1
ATOM 2199 N N . LYS A 1 272 ? 22.601 -4.976 -32.489 1.00 93.25 272 LYS A N 1
ATOM 2200 C CA . LYS A 1 272 ? 22.885 -4.015 -33.561 1.00 93.25 272 LYS A CA 1
ATOM 2201 C C . LYS A 1 272 ? 24.224 -4.290 -34.235 1.00 93.25 272 LYS A C 1
ATOM 2203 O O . LYS A 1 272 ? 24.251 -4.371 -35.452 1.00 93.25 272 LYS A O 1
ATOM 2208 N N . GLU A 1 273 ? 25.283 -4.525 -33.463 1.00 91.44 273 GLU A N 1
ATOM 2209 C CA . GLU A 1 273 ? 26.607 -4.883 -33.994 1.00 91.44 273 GLU A CA 1
ATOM 2210 C C . GLU A 1 273 ? 26.537 -6.157 -34.848 1.00 91.44 273 GLU A C 1
ATOM 2212 O O . GLU A 1 273 ? 27.036 -6.184 -35.968 1.00 91.44 273 GLU A O 1
ATOM 2217 N N . ASN A 1 274 ? 25.845 -7.197 -34.371 1.00 90.56 274 ASN A N 1
ATOM 2218 C CA . ASN A 1 274 ? 25.654 -8.424 -35.148 1.00 90.56 274 ASN A CA 1
ATOM 2219 C C . ASN A 1 274 ? 24.824 -8.191 -36.421 1.00 90.56 274 ASN A C 1
ATOM 2221 O O . ASN A 1 274 ? 25.092 -8.816 -37.443 1.00 90.56 274 ASN A O 1
ATOM 2225 N N . ALA A 1 275 ? 23.814 -7.318 -36.368 1.00 89.38 275 ALA A N 1
ATOM 2226 C CA . ALA A 1 275 ? 23.028 -6.966 -37.547 1.00 89.38 275 ALA A CA 1
ATOM 2227 C C . ALA A 1 275 ? 23.872 -6.199 -38.579 1.00 89.38 275 ALA A C 1
ATOM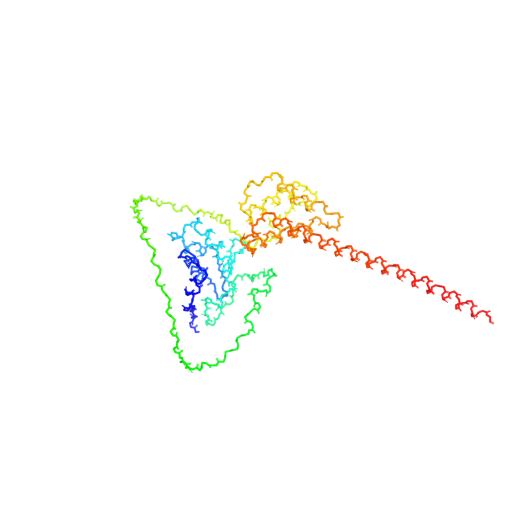 2229 O O . ALA A 1 275 ? 23.783 -6.499 -39.763 1.00 89.38 275 ALA A O 1
ATOM 2230 N N . GLU A 1 276 ? 24.721 -5.268 -38.139 1.00 87.62 276 GLU A N 1
ATOM 2231 C CA . GLU A 1 276 ? 25.640 -4.520 -39.006 1.00 87.62 276 GLU A CA 1
ATOM 2232 C C . GLU A 1 276 ? 26.692 -5.436 -39.648 1.00 87.62 276 GLU A C 1
ATOM 2234 O O . GLU A 1 276 ? 26.918 -5.347 -40.851 1.00 87.62 276 GLU A O 1
ATOM 2239 N N . ILE A 1 277 ? 27.274 -6.373 -38.888 1.00 84.12 277 ILE A N 1
ATOM 2240 C CA . ILE A 1 277 ? 28.222 -7.365 -39.425 1.00 84.12 277 ILE A CA 1
ATOM 2241 C C . ILE A 1 277 ? 27.557 -8.241 -40.492 1.00 84.12 277 ILE A C 1
ATOM 2243 O O . ILE A 1 277 ? 28.155 -8.480 -41.538 1.00 84.12 277 ILE A O 1
ATOM 2247 N N . ASN A 1 278 ? 26.326 -8.702 -40.251 1.00 80.31 278 ASN A N 1
ATOM 2248 C CA . ASN A 1 278 ? 25.605 -9.525 -41.223 1.00 80.31 278 ASN A CA 1
ATOM 2249 C C . ASN A 1 278 ? 25.309 -8.756 -42.520 1.00 80.31 278 ASN A C 1
ATOM 2251 O O . ASN A 1 278 ? 25.480 -9.321 -43.593 1.00 80.31 278 ASN A O 1
ATOM 2255 N N . ILE A 1 279 ? 24.936 -7.473 -42.433 1.00 82.56 279 ILE A N 1
ATOM 2256 C CA . ILE A 1 279 ? 24.697 -6.630 -43.618 1.00 82.56 279 ILE A CA 1
ATOM 2257 C C . ILE A 1 279 ? 25.974 -6.493 -44.459 1.00 82.56 279 ILE A C 1
ATOM 2259 O O . ILE A 1 279 ? 25.927 -6.693 -45.668 1.00 82.56 279 ILE A O 1
ATOM 2263 N N . VAL A 1 280 ? 27.120 -6.208 -43.828 1.00 75.94 280 VAL A N 1
ATOM 2264 C CA . VAL A 1 280 ? 28.406 -6.086 -44.541 1.00 75.94 280 VAL A CA 1
ATOM 2265 C C . VAL A 1 280 ? 28.801 -7.412 -45.198 1.00 75.94 280 VAL A C 1
ATOM 2267 O O . VAL A 1 280 ? 29.258 -7.427 -46.338 1.00 75.94 280 VAL A O 1
ATOM 2270 N N . HIS A 1 281 ? 28.594 -8.538 -44.508 1.00 72.12 281 HIS A N 1
ATOM 2271 C CA . HIS A 1 281 ? 28.923 -9.845 -45.071 1.00 72.12 281 HIS A CA 1
ATOM 2272 C C . HIS A 1 281 ? 28.051 -10.214 -46.276 1.00 72.12 281 HIS A C 1
ATOM 2274 O O . HIS A 1 281 ? 28.571 -10.780 -47.239 1.00 72.12 281 HIS A O 1
ATOM 2280 N N . ASP A 1 282 ? 26.760 -9.880 -46.243 1.00 71.69 282 ASP A N 1
ATOM 2281 C CA . ASP A 1 282 ? 25.845 -10.126 -47.359 1.00 71.69 282 ASP A CA 1
ATOM 2282 C C . ASP A 1 282 ? 26.215 -9.275 -48.590 1.00 71.69 282 ASP A C 1
ATOM 2284 O O . ASP A 1 282 ? 26.249 -9.800 -49.707 1.00 71.69 282 ASP A O 1
ATOM 2288 N N . GLU A 1 283 ? 26.586 -8.001 -48.401 1.00 75.38 283 GLU A N 1
ATOM 2289 C CA . GLU A 1 283 ? 27.040 -7.121 -49.492 1.00 75.38 283 GLU A CA 1
ATOM 2290 C C . GLU A 1 283 ? 28.343 -7.619 -50.148 1.00 75.38 283 GLU A C 1
ATOM 2292 O O . GLU A 1 283 ? 28.459 -7.625 -51.379 1.00 75.38 283 GLU A O 1
ATOM 2297 N N . ASP A 1 284 ? 29.311 -8.090 -49.357 1.00 72.94 284 ASP A N 1
ATOM 2298 C CA . ASP A 1 284 ? 30.578 -8.631 -49.870 1.00 72.94 284 ASP A CA 1
ATOM 2299 C C . ASP A 1 284 ? 30.371 -9.923 -50.682 1.00 72.94 284 ASP A C 1
ATOM 2301 O O . ASP A 1 284 ? 31.004 -10.123 -51.727 1.00 72.94 284 ASP A O 1
ATOM 2305 N N . ILE A 1 285 ? 29.461 -10.800 -50.237 1.00 72.75 285 ILE A N 1
ATOM 2306 C CA . ILE A 1 285 ? 29.103 -12.035 -50.953 1.00 72.75 285 ILE A CA 1
ATOM 2307 C C . ILE A 1 285 ? 28.415 -11.705 -52.282 1.00 72.75 285 ILE A C 1
ATOM 2309 O O . ILE A 1 285 ? 28.722 -12.326 -53.305 1.00 72.75 285 ILE A O 1
ATOM 2313 N N . GLU A 1 286 ? 27.520 -10.717 -52.304 1.00 74.12 286 GLU A N 1
ATOM 2314 C CA . GLU A 1 286 ? 26.803 -10.311 -53.514 1.00 74.12 286 GLU A CA 1
ATOM 2315 C C . GLU A 1 286 ? 27.749 -9.688 -54.560 1.00 74.12 286 GLU A C 1
ATOM 2317 O O . GLU A 1 286 ? 27.658 -9.989 -55.756 1.00 74.12 286 GLU A O 1
ATOM 2322 N N . GLN A 1 287 ? 28.738 -8.899 -54.123 1.00 76.19 287 GLN A N 1
ATOM 2323 C CA . GLN A 1 287 ? 29.782 -8.361 -55.004 1.00 76.19 287 GLN A CA 1
ATOM 2324 C C . GLN A 1 287 ? 30.698 -9.453 -55.583 1.00 76.19 287 GLN A C 1
ATOM 2326 O O . GLN A 1 287 ? 31.036 -9.410 -56.772 1.00 76.19 287 GLN A O 1
ATOM 2331 N N . LEU A 1 288 ? 31.082 -10.451 -54.781 1.00 72.44 288 LEU A N 1
ATOM 2332 C CA . LEU A 1 288 ? 31.864 -11.610 -55.234 1.00 72.44 288 LEU A CA 1
ATOM 2333 C C . LEU A 1 288 ? 31.085 -12.477 -56.232 1.00 72.44 288 LEU A C 1
ATOM 2335 O O . LEU A 1 288 ? 31.624 -12.844 -57.280 1.00 72.44 288 LEU A O 1
ATOM 2339 N N . ALA A 1 289 ? 29.810 -12.753 -55.951 1.00 72.62 289 ALA A N 1
ATOM 2340 C CA . ALA A 1 289 ? 28.939 -13.520 -56.837 1.00 72.62 289 ALA A CA 1
ATOM 2341 C C . ALA A 1 289 ? 28.723 -12.819 -58.187 1.00 72.62 289 ALA A C 1
ATOM 2343 O O . ALA A 1 289 ? 28.673 -13.479 -59.226 1.00 72.62 289 ALA A O 1
ATOM 2344 N N . ASN A 1 290 ? 28.633 -11.486 -58.194 1.00 76.19 290 ASN A N 1
ATOM 2345 C CA . ASN A 1 290 ? 28.524 -10.717 -59.430 1.00 76.19 290 ASN A CA 1
ATOM 2346 C C . ASN A 1 290 ? 29.826 -10.715 -60.240 1.00 76.19 290 ASN A C 1
ATOM 2348 O O . ASN A 1 290 ? 29.756 -10.812 -61.460 1.00 76.19 290 ASN A O 1
ATOM 2352 N N . LYS A 1 291 ? 31.006 -10.689 -59.603 1.00 79.00 291 LYS A N 1
ATOM 2353 C CA . LYS A 1 291 ? 32.289 -10.834 -60.320 1.00 79.00 291 LYS A CA 1
ATOM 2354 C C . LYS A 1 291 ? 32.445 -12.200 -60.989 1.00 79.00 291 LYS A C 1
ATOM 2356 O O . LYS A 1 291 ? 32.904 -12.257 -62.120 1.00 79.00 291 LYS A O 1
ATOM 2361 N N . MET A 1 292 ? 32.020 -13.281 -60.335 1.00 73.25 292 MET A N 1
ATOM 2362 C CA . MET A 1 292 ? 32.142 -14.643 -60.881 1.00 73.25 292 MET A CA 1
ATOM 2363 C C . MET A 1 292 ? 31.191 -14.956 -62.049 1.00 73.25 292 MET A C 1
ATOM 2365 O O . MET A 1 292 ? 31.348 -15.988 -62.688 1.00 73.25 292 MET A O 1
ATOM 2369 N N . LYS A 1 293 ? 30.196 -14.107 -62.336 1.00 74.62 293 LYS A N 1
ATOM 2370 C CA . LYS A 1 293 ? 29.272 -14.296 -63.471 1.00 74.62 293 LYS A CA 1
ATOM 2371 C C . LYS A 1 293 ? 29.778 -13.707 -64.795 1.00 74.62 293 LYS A C 1
ATOM 2373 O O . LYS A 1 293 ? 29.094 -13.867 -65.802 1.00 74.62 293 LYS A O 1
ATOM 2378 N N . PHE A 1 294 ? 30.909 -13.000 -64.788 1.00 61.94 294 PHE A N 1
ATOM 2379 C CA . PHE A 1 294 ? 31.449 -12.299 -65.960 1.00 61.94 294 PHE A CA 1
ATOM 2380 C C . PHE A 1 294 ? 32.714 -12.932 -66.564 1.00 61.94 294 PHE A C 1
ATOM 2382 O O . PHE A 1 294 ? 33.230 -12.380 -67.535 1.00 61.94 294 PHE A O 1
ATOM 2389 N N . ASP A 1 295 ? 33.155 -14.083 -66.051 1.00 51.22 295 ASP A N 1
ATOM 2390 C CA . ASP A 1 295 ? 34.197 -14.935 -66.649 1.00 51.22 295 ASP A CA 1
ATOM 2391 C C . ASP A 1 295 ? 33.573 -16.217 -67.229 1.00 51.22 295 ASP A C 1
ATOM 2393 O O . ASP A 1 295 ? 34.041 -16.676 -68.298 1.00 51.22 295 ASP A O 1
#

Secondary structure (DSSP, 8-state):
----EEE-TTHHHHHHHTT--HHHHHHHHHHHHH--TTSEEEHHHHHHHHTTTS-HHHHHHHHHHTTTT-EEETTTEEE-TTHHHHEEESSPPPPSSPPP---S-HHHHGGGS------------------------------------------------------GGGT--S-SS-HHHHHHHHHHHHHHHH--SS--HHHHHHHHHHHHT-SSS-HHHHHHHHHHHHHTGGGS-GGG-SHHHHHHHHHHHHHHHHHHHHHHHHHHHHHHHHHHHHHHHHHHHHHHHHHTT--

Foldseek 3Di:
DDKDKDWPPCPVVVCVVLVHDPLLVQLLVLQLVQDALQSKHFPVSSCVSCVPPADLVRVQVSCLSCCQQWAAAPNTMIGGLVNVNTMDIDPGDDDPDDDPPPPDPCVSPVPPPDDDDDDDDDDDDDDDDDDDDDDDDDDDDDDDDDDDDDDDPPVPPPPSLRLHPDDLVNLDFPDLQDLVSLLVSLCVLCCNQVVCNDDDPVLSCLLSCQLNVLPQDHSRVLSVLLNVLSVCLSVDDPVQNDSVNSSVSSSVVSVVVVVVSVVVVVVVVVVVVVVVVVVVVVVVVVVVVVVVVPD

Sequence (295 aa):
MARKRMIDPHFFESAQDKGWTSDDCTVMMAAISAADDEGRGRIKSLTDKISGIVTDRKLKKCVQRLQYSIVFYSKIYYFLPKWEEYQKVSHPIPSKYPDPKLFINKDLTSKNSGINPEPLRKDSTTGKYSLKELSLNKVSVDEGNVDNSNGNHQTSNLEISLPLLTEISDYAPIDYENREHVTEAVKNLLNSFCNIEHPDKATLSSFTNIVMNTKQVKNQTAFEYLFNTFNEFHTYPEGKRNLGYLYKRLKGRIDDALIEARERKAKQIKQKENAEINIVHDEDIEQLANKMKFD

Radius of gyration: 29.18 Å; chains: 1; bounding box: 70×62×108 Å